Protein AF-A0A4V3WKD1-F1 (afdb_monomer_lite)

InterPro domains:
  IPR011990 Tetratricopeptide-like helical domain superfamily [G3DSA:1.25.40.10] (88-150)
  IPR011990 Tetratricopeptide-like helical domain superfamily [SSF48452] (94-145)
  IPR019734 Tetratricopeptide repeat [PF13181] (120-145)

pLDDT: mean 87.05, std 14.37, range [33.91, 98.62]

Radius of gyration: 21.13 Å; chains: 1; bounding box: 56×32×63 Å

Sequence (192 aa):
MLNFTALWPGDGKPGLWMNSISRMGAIYSLLVRDEEIFMERRKRDGLVIGVDRDEEIELVIPPVFENCTRVLGAGEQIVGRDMYWEGVVCDVSKKGMMERAEEMLVKCVENNPFVGEPHVVLGQIYLSKGRFEEAEREAEKGLTLILEWGSPWDKRMSWEGWIAWARVLVMKAKERSWPQTSWGILNLGLVR

Foldseek 3Di:
DDDLQAQDDDDDQFDLCQLVVLVVLLVLVVVVVVVVVVVVVCVVVVDDDDPPDPPVDDRDQQPACVSSNHHADSVLSVQLSVLQVQLRRFRCVDPPSLVSSLVSLVSSCVSPVLALPSLLVNLVSCLVVLVLVSSLVSLVSSLVSLVSVVAHSPPRDGSVRSNLSSVLSNVCSVVSHDDPDSVRVVCSPDDD

Structure (mmCIF, N/CA/C/O backbone):
data_AF-A0A4V3WKD1-F1
#
_entry.id   AF-A0A4V3WKD1-F1
#
loop_
_atom_site.group_PDB
_atom_site.id
_atom_site.type_symbol
_atom_site.label_atom_id
_atom_site.label_alt_id
_atom_site.label_comp_id
_atom_site.label_asym_id
_atom_site.label_entity_id
_atom_site.label_seq_id
_atom_site.pdbx_PDB_ins_code
_atom_site.Cartn_x
_atom_site.Cartn_y
_atom_site.Cartn_z
_atom_site.occupancy
_atom_site.B_iso_or_equiv
_atom_site.auth_seq_id
_atom_site.auth_comp_id
_atom_site.auth_asym_id
_atom_site.auth_atom_id
_atom_site.pdbx_PDB_model_num
ATOM 1 N N . MET A 1 1 ? -10.185 20.825 23.204 1.00 34.94 1 MET A N 1
ATOM 2 C CA . MET A 1 1 ? -10.404 19.484 23.784 1.00 34.94 1 MET A CA 1
ATOM 3 C C . MET A 1 1 ? -10.056 18.486 22.684 1.00 34.94 1 MET A C 1
ATOM 5 O O . MET A 1 1 ? -10.741 18.486 21.672 1.00 34.94 1 MET A O 1
ATOM 9 N N . LEU A 1 2 ? -8.920 17.786 22.786 1.00 33.91 2 LEU A N 1
ATOM 10 C CA . LEU A 1 2 ? -8.471 16.818 21.773 1.00 33.91 2 LEU A CA 1
ATOM 11 C C . LEU A 1 2 ? -9.441 15.629 21.757 1.00 33.91 2 LEU A C 1
ATOM 13 O O . LEU A 1 2 ? -9.645 14.989 22.786 1.00 33.91 2 LEU A O 1
ATOM 17 N N . ASN A 1 3 ? -10.075 15.381 20.612 1.00 39.97 3 ASN A N 1
ATOM 18 C CA . ASN A 1 3 ? -11.042 14.305 20.441 1.00 39.97 3 ASN A CA 1
ATOM 19 C C . ASN A 1 3 ? -10.282 12.998 20.155 1.00 39.97 3 ASN A C 1
ATOM 21 O O . ASN A 1 3 ? -9.584 12.912 19.149 1.00 39.97 3 ASN A O 1
ATOM 25 N N . PHE A 1 4 ? -10.394 11.991 21.028 1.00 47.75 4 PHE A N 1
ATOM 26 C CA . PHE A 1 4 ? -9.658 10.713 20.932 1.00 47.75 4 PHE A CA 1
ATOM 27 C C . PHE A 1 4 ? -10.087 9.829 19.744 1.00 47.75 4 PHE A C 1
ATOM 29 O O . PHE A 1 4 ? -9.552 8.742 19.550 1.00 47.75 4 PHE A O 1
ATOM 36 N N . THR A 1 5 ? -11.077 10.295 18.988 1.00 46.25 5 THR A N 1
ATOM 37 C CA . THR A 1 5 ? -11.707 9.646 17.834 1.00 46.25 5 THR A CA 1
ATOM 38 C C . THR A 1 5 ? -11.382 10.357 16.519 1.00 46.25 5 THR A C 1
ATOM 40 O O . THR A 1 5 ? -11.759 9.878 15.454 1.00 46.25 5 THR A O 1
ATOM 43 N N . ALA A 1 6 ? -10.677 11.495 16.571 1.00 47.41 6 ALA A N 1
ATOM 44 C CA . ALA A 1 6 ? -10.263 12.218 15.378 1.00 47.41 6 ALA A CA 1
ATOM 45 C C . ALA A 1 6 ? -9.153 11.447 14.646 1.00 47.41 6 ALA A C 1
ATOM 47 O O . ALA A 1 6 ? -8.069 11.239 15.195 1.00 47.41 6 ALA A O 1
ATOM 48 N N . LEU A 1 7 ? -9.416 11.058 13.395 1.00 47.03 7 LEU A N 1
ATOM 49 C CA . LEU A 1 7 ? -8.399 10.521 12.496 1.00 47.03 7 LEU A CA 1
ATOM 50 C C . LEU A 1 7 ? -7.478 11.659 12.031 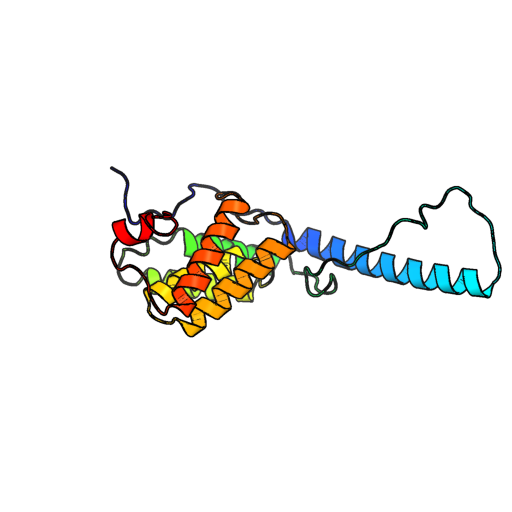1.00 47.03 7 LEU A C 1
ATOM 52 O O . LEU A 1 7 ? -7.817 12.487 11.187 1.00 47.03 7 LEU A O 1
ATOM 56 N N . TRP A 1 8 ? -6.300 11.706 12.646 1.00 41.00 8 TRP A N 1
ATOM 57 C CA . TRP A 1 8 ? -5.128 12.431 12.164 1.00 41.00 8 TRP A CA 1
ATOM 58 C C . TRP A 1 8 ? -4.764 11.904 10.756 1.00 41.00 8 TRP A C 1
ATOM 60 O O . TRP A 1 8 ? -4.870 10.691 10.560 1.00 41.00 8 TRP A O 1
ATOM 70 N N . PRO A 1 9 ? -4.334 12.738 9.780 1.00 49.69 9 PRO A N 1
ATOM 71 C CA . PRO A 1 9 ? -3.699 14.048 9.967 1.00 49.69 9 PRO A CA 1
ATOM 72 C C . PRO A 1 9 ? -4.342 15.178 9.116 1.00 49.69 9 PRO A C 1
ATOM 74 O O . PRO A 1 9 ? -3.817 15.594 8.095 1.00 49.69 9 PRO A O 1
ATOM 77 N N . GLY A 1 10 ? -5.477 15.741 9.535 1.00 54.06 10 GLY A N 1
ATOM 78 C CA . GLY A 1 10 ? -5.996 17.001 8.959 1.00 54.06 10 GLY A CA 1
ATOM 79 C C . GLY A 1 10 ? -6.521 16.943 7.508 1.00 54.06 10 GLY A C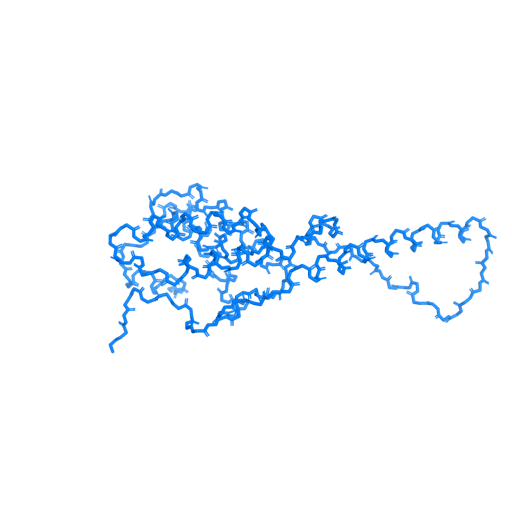 1
ATOM 80 O O . GLY A 1 10 ? -6.811 15.867 6.972 1.00 54.06 10 GLY A O 1
ATOM 81 N N . ASP A 1 11 ? -6.675 18.127 6.896 1.00 55.06 11 ASP A N 1
ATOM 82 C CA . ASP A 1 11 ? -7.313 18.340 5.587 1.00 55.06 11 ASP A CA 1
ATOM 83 C C . ASP A 1 11 ? -6.323 18.188 4.417 1.00 55.06 11 ASP A C 1
ATOM 85 O O . ASP A 1 11 ? -5.321 18.897 4.339 1.00 55.06 11 ASP A O 1
ATOM 89 N N . GLY A 1 12 ? -6.620 17.294 3.466 1.00 59.19 12 GLY A N 1
ATOM 90 C CA . GLY A 1 12 ? -5.838 17.143 2.234 1.00 59.19 12 GLY A CA 1
ATOM 91 C C . GLY A 1 12 ? -6.003 15.772 1.583 1.00 59.19 12 GLY A C 1
ATOM 92 O O . GLY A 1 12 ? -5.477 14.778 2.076 1.00 59.19 12 GLY A O 1
ATOM 93 N N . LYS A 1 13 ? -6.710 15.707 0.448 1.00 71.81 13 LYS A N 1
ATOM 94 C CA . LYS A 1 13 ? -6.807 14.472 -0.346 1.00 71.81 13 LYS A CA 1
ATOM 95 C C . LYS A 1 13 ? -5.437 14.126 -0.958 1.00 71.81 13 LYS A C 1
ATOM 97 O O . LYS A 1 13 ? -4.823 15.021 -1.544 1.00 71.81 13 LYS A O 1
ATOM 102 N N . PRO A 1 14 ? -4.980 12.860 -0.906 1.00 79.38 14 PRO A N 1
ATOM 103 C CA . PRO A 1 14 ? -3.739 12.444 -1.558 1.00 79.38 14 PRO A CA 1
ATOM 104 C C . PRO A 1 14 ? -3.694 12.765 -3.060 1.00 79.38 14 PRO A C 1
ATOM 106 O O . PRO A 1 14 ? -4.720 12.851 -3.740 1.00 79.38 14 PRO A O 1
ATOM 109 N N . GLY A 1 15 ? -2.484 12.936 -3.593 1.00 80.94 15 GLY A N 1
ATOM 110 C CA . GLY A 1 15 ? -2.271 13.320 -4.990 1.00 80.94 15 GLY A CA 1
ATOM 111 C C . GLY A 1 15 ? -2.604 12.216 -6.005 1.00 80.94 15 GLY A C 1
ATOM 112 O O . GLY A 1 15 ? -2.513 11.021 -5.722 1.00 80.94 15 GLY A O 1
ATOM 113 N N . LEU A 1 16 ? -2.939 12.621 -7.234 1.00 88.19 16 LEU A N 1
ATOM 114 C CA . LEU A 1 16 ? -3.229 11.720 -8.357 1.00 88.19 16 LEU A CA 1
ATOM 115 C C . LEU A 1 16 ? -1.998 11.494 -9.250 1.00 88.19 16 LEU A C 1
ATOM 117 O O . LEU A 1 16 ? -2.010 11.818 -10.432 1.00 88.19 16 LEU A O 1
ATOM 121 N N . TRP A 1 17 ? -0.916 10.944 -8.694 1.00 91.06 17 TRP A N 1
ATOM 122 C CA . TRP A 1 17 ? 0.337 10.752 -9.442 1.00 91.06 17 TRP A CA 1
ATOM 123 C C . TRP A 1 17 ? 0.624 9.301 -9.877 1.00 91.06 17 TRP A C 1
ATOM 125 O O . TRP A 1 17 ? 1.329 9.105 -10.861 1.00 91.06 17 TRP A O 1
ATOM 135 N N . MET A 1 18 ? 0.029 8.288 -9.234 1.00 92.44 18 MET A N 1
ATOM 136 C CA . MET A 1 18 ? 0.218 6.859 -9.555 1.00 92.44 18 MET A CA 1
ATOM 137 C C . MET A 1 18 ? 0.014 6.505 -11.040 1.00 92.44 18 MET A C 1
ATOM 139 O O . MET A 1 18 ? 0.834 5.778 -11.590 1.00 92.44 18 MET A O 1
ATOM 143 N N . ASN A 1 19 ? -1.021 7.024 -11.723 1.00 94.25 19 ASN A N 1
ATOM 144 C CA . ASN A 1 19 ? -1.218 6.777 -13.160 1.00 94.25 19 ASN A CA 1
ATOM 145 C C . ASN A 1 19 ? -0.016 7.260 -13.984 1.00 94.25 19 ASN A C 1
ATOM 147 O O . ASN A 1 19 ? 0.552 6.486 -14.756 1.00 94.25 19 ASN A O 1
ATOM 151 N N . SER A 1 20 ? 0.402 8.511 -13.784 1.00 94.12 20 SER A N 1
ATOM 152 C CA . SER A 1 20 ? 1.546 9.091 -14.488 1.00 94.12 20 SER A CA 1
ATOM 153 C C . SER A 1 20 ? 2.832 8.317 -14.208 1.00 94.12 20 SER A C 1
ATOM 155 O O . SER A 1 20 ? 3.530 7.961 -15.154 1.00 94.12 20 SER A O 1
ATOM 157 N N . ILE A 1 21 ? 3.118 7.983 -12.943 1.00 95.38 21 ILE A N 1
ATOM 158 C CA . ILE A 1 21 ? 4.332 7.228 -12.596 1.00 95.38 21 ILE A CA 1
ATOM 159 C C . ILE A 1 21 ? 4.275 5.796 -13.148 1.00 95.38 21 ILE A C 1
ATOM 161 O O . ILE A 1 21 ? 5.288 5.310 -13.634 1.00 95.38 21 ILE A O 1
ATOM 165 N N . SER A 1 22 ? 3.109 5.143 -13.190 1.00 96.31 22 SER A N 1
ATOM 166 C CA . SER A 1 22 ? 2.983 3.804 -13.796 1.00 96.31 22 SER A CA 1
ATOM 167 C C . SER A 1 22 ? 3.296 3.802 -15.296 1.00 96.31 22 SER A C 1
ATOM 169 O O . SER A 1 22 ? 3.948 2.891 -15.802 1.00 96.31 22 SER A O 1
ATOM 171 N N . ARG A 1 23 ? 2.915 4.870 -16.010 1.00 96.81 23 ARG A N 1
ATOM 172 C CA . ARG A 1 23 ? 3.278 5.066 -17.421 1.00 96.81 23 ARG A CA 1
ATOM 173 C C . ARG A 1 23 ? 4.769 5.324 -17.592 1.00 96.81 23 ARG A C 1
ATOM 175 O O . ARG A 1 23 ? 5.367 4.771 -18.508 1.00 96.81 23 ARG A O 1
ATOM 182 N N . MET A 1 24 ? 5.364 6.135 -16.715 1.00 97.06 24 MET A N 1
ATOM 183 C CA . MET A 1 24 ? 6.815 6.348 -16.709 1.00 97.06 24 MET A CA 1
ATOM 184 C C . MET A 1 24 ? 7.560 5.038 -16.448 1.00 97.06 24 MET A C 1
ATOM 186 O O . MET A 1 24 ? 8.515 4.750 -17.157 1.00 97.06 24 MET A O 1
ATOM 190 N N . GLY A 1 25 ? 7.081 4.214 -15.512 1.00 96.69 25 GLY A N 1
ATOM 191 C CA . GLY A 1 25 ? 7.608 2.873 -15.263 1.00 96.69 25 GLY A CA 1
ATOM 192 C C . GLY A 1 25 ? 7.556 1.996 -16.515 1.00 96.69 25 GLY A C 1
ATOM 193 O O . GLY A 1 25 ? 8.572 1.434 -16.909 1.00 96.69 25 GLY A O 1
ATOM 194 N N . ALA A 1 26 ? 6.411 1.937 -17.199 1.00 97.12 26 ALA A N 1
ATOM 195 C CA . ALA A 1 26 ? 6.280 1.169 -18.439 1.00 97.12 26 ALA A CA 1
ATOM 196 C C . ALA A 1 26 ? 7.213 1.661 -19.561 1.00 97.12 26 ALA A C 1
ATOM 198 O O . ALA A 1 26 ? 7.763 0.856 -20.305 1.00 97.12 26 ALA A O 1
ATOM 199 N N . ILE A 1 27 ? 7.424 2.974 -19.684 1.00 97.38 27 ILE A N 1
ATOM 200 C CA . ILE A 1 27 ? 8.404 3.528 -20.632 1.00 97.38 27 ILE A CA 1
ATOM 201 C C . ILE A 1 27 ? 9.822 3.135 -20.213 1.00 97.38 27 ILE A C 1
ATOM 203 O O . ILE A 1 27 ? 10.607 2.699 -21.049 1.00 97.38 27 ILE A O 1
ATOM 207 N N . TYR A 1 28 ? 10.145 3.249 -18.925 1.00 96.56 28 TYR A N 1
ATOM 208 C CA . TYR A 1 28 ? 11.452 2.878 -18.398 1.00 96.56 28 TYR A CA 1
ATOM 209 C C . TYR A 1 28 ? 11.764 1.399 -18.644 1.00 96.56 28 TYR A C 1
ATOM 211 O O . TYR A 1 28 ? 12.837 1.085 -19.143 1.00 96.56 28 TYR A O 1
ATOM 219 N N . SER A 1 29 ? 10.815 0.489 -18.406 1.00 96.69 29 SER A N 1
ATOM 220 C CA . SER A 1 29 ? 11.020 -0.942 -18.661 1.00 96.69 29 SER A CA 1
ATOM 221 C C . SER A 1 29 ? 11.243 -1.264 -20.145 1.00 96.69 29 SER A C 1
ATOM 223 O O . SER A 1 29 ? 11.989 -2.191 -20.460 1.00 96.69 29 SER A O 1
ATOM 225 N N . LEU A 1 30 ? 10.665 -0.484 -21.066 1.00 95.62 30 LEU A N 1
ATOM 226 C CA . LEU A 1 30 ? 10.981 -0.573 -22.495 1.00 95.62 30 LEU A CA 1
ATOM 227 C C . LEU A 1 30 ? 12.395 -0.071 -22.806 1.00 95.62 30 LEU A C 1
ATOM 229 O O . LEU A 1 30 ? 13.094 -0.726 -23.572 1.00 95.62 30 LEU A O 1
ATOM 233 N N . LEU A 1 31 ? 12.826 1.039 -22.198 1.00 94.12 31 LEU A N 1
ATOM 234 C CA . LEU A 1 31 ? 14.183 1.572 -22.372 1.00 94.12 31 LEU A CA 1
ATOM 235 C C . LEU A 1 31 ? 15.248 0.583 -21.889 1.00 94.12 31 LEU A C 1
ATOM 237 O O . LEU A 1 31 ? 16.231 0.372 -22.590 1.00 94.12 31 LEU A O 1
ATOM 241 N N . VAL A 1 32 ? 15.027 -0.063 -20.739 1.00 94.81 32 VAL A N 1
ATOM 242 C CA . VAL A 1 32 ? 15.931 -1.104 -20.219 1.00 94.81 32 VAL A CA 1
ATOM 243 C C . VAL A 1 32 ? 16.101 -2.232 -21.240 1.00 94.81 32 VAL A C 1
ATOM 245 O O . VAL A 1 32 ? 17.224 -2.578 -21.592 1.00 94.81 32 VAL A O 1
ATOM 248 N N . ARG A 1 33 ? 14.993 -2.755 -21.780 1.00 93.75 33 ARG A N 1
ATOM 249 C CA . ARG A 1 33 ? 15.023 -3.835 -22.782 1.00 93.75 33 ARG A CA 1
ATOM 250 C C . ARG A 1 33 ? 15.688 -3.414 -24.091 1.00 93.75 33 ARG A C 1
ATOM 252 O O . ARG A 1 33 ? 16.386 -4.214 -24.707 1.00 93.75 33 ARG A O 1
ATOM 259 N N . ASP A 1 34 ? 15.445 -2.188 -24.548 1.00 93.62 34 ASP A N 1
ATOM 260 C CA . ASP A 1 34 ? 16.040 -1.686 -25.789 1.00 93.62 34 ASP A CA 1
ATOM 261 C C . ASP A 1 34 ? 17.559 -1.505 -25.636 1.00 93.62 34 ASP A C 1
ATOM 263 O O . ASP A 1 34 ? 18.319 -1.884 -26.530 1.00 93.62 34 ASP A O 1
ATOM 267 N N . GLU A 1 35 ? 18.018 -1.040 -24.467 1.00 91.38 35 GLU A N 1
ATOM 268 C CA . GLU A 1 35 ? 19.446 -0.953 -24.149 1.00 91.38 35 GLU A CA 1
ATOM 269 C C . GLU A 1 35 ? 20.094 -2.344 -24.081 1.00 91.38 35 GLU A C 1
ATOM 271 O O . GLU A 1 35 ? 21.158 -2.543 -24.665 1.00 91.38 35 GLU A O 1
ATOM 276 N N . GLU A 1 36 ? 19.445 -3.338 -23.465 1.00 90.88 36 GLU A N 1
ATOM 277 C CA . GLU A 1 36 ? 19.923 -4.732 -23.457 1.00 90.88 36 GLU A CA 1
ATOM 278 C C . GLU A 1 36 ? 20.125 -5.271 -24.885 1.00 90.88 36 GLU A C 1
ATOM 280 O O . GLU A 1 36 ? 21.205 -5.767 -25.223 1.00 90.88 36 GLU A O 1
ATOM 285 N N . ILE A 1 37 ? 19.125 -5.099 -25.759 1.00 91.75 37 ILE A N 1
ATOM 286 C CA . ILE A 1 37 ? 19.190 -5.513 -27.170 1.00 91.75 37 ILE A CA 1
ATOM 287 C C . ILE A 1 37 ? 20.324 -4.784 -27.899 1.00 91.75 37 ILE A C 1
ATOM 289 O O . ILE A 1 37 ? 21.055 -5.386 -28.695 1.00 91.75 37 ILE A O 1
ATOM 293 N N . PHE A 1 38 ? 20.475 -3.483 -27.659 1.00 87.81 38 PHE A N 1
ATOM 294 C CA . PHE A 1 38 ? 21.520 -2.678 -28.276 1.00 87.81 38 PHE A CA 1
ATOM 295 C C . PHE A 1 38 ? 22.921 -3.138 -27.850 1.00 87.81 38 PHE A C 1
ATOM 297 O O . PHE A 1 38 ? 23.803 -3.309 -28.699 1.00 87.81 38 PHE A O 1
ATOM 304 N N . MET A 1 39 ? 23.119 -3.401 -26.557 1.00 85.19 39 MET A N 1
ATOM 305 C CA . MET A 1 39 ? 24.373 -3.916 -26.004 1.00 85.19 39 MET A CA 1
ATOM 306 C C . MET A 1 39 ? 24.730 -5.288 -26.581 1.00 85.19 39 MET A C 1
ATOM 308 O O . MET A 1 39 ? 25.885 -5.521 -26.946 1.00 85.19 39 MET A O 1
ATOM 312 N N . GLU A 1 40 ? 23.757 -6.189 -26.720 1.00 87.81 40 GLU A N 1
ATOM 313 C CA . GLU A 1 40 ? 23.966 -7.499 -27.346 1.00 87.81 40 GLU A CA 1
ATOM 314 C C . GLU A 1 40 ? 24.354 -7.391 -28.825 1.00 87.81 40 GLU A C 1
ATOM 316 O O . GLU A 1 40 ? 25.306 -8.044 -29.266 1.00 87.81 40 GLU A O 1
ATOM 321 N N . ARG A 1 41 ? 23.669 -6.535 -29.595 1.00 87.00 41 ARG A N 1
ATOM 322 C CA . ARG A 1 41 ? 23.996 -6.298 -31.012 1.00 87.00 41 ARG A CA 1
ATOM 323 C C . ARG A 1 41 ? 25.404 -5.742 -31.180 1.00 87.00 41 ARG A C 1
ATOM 325 O O . ARG A 1 41 ? 26.159 -6.241 -32.009 1.00 87.00 41 ARG A O 1
ATOM 332 N N . ARG A 1 42 ? 25.807 -4.777 -30.350 1.00 80.69 42 ARG A N 1
ATOM 333 C CA . ARG A 1 42 ? 27.170 -4.227 -30.398 1.00 80.69 42 ARG A CA 1
ATOM 334 C C . ARG A 1 42 ? 28.241 -5.255 -30.070 1.00 80.69 42 ARG A C 1
ATOM 336 O O . ARG A 1 42 ? 29.241 -5.323 -30.782 1.00 80.69 42 ARG A O 1
ATOM 343 N N . LYS A 1 43 ? 28.025 -6.083 -29.040 1.00 84.00 43 LYS A N 1
ATOM 344 C CA . LYS A 1 43 ? 28.936 -7.192 -28.706 1.00 84.00 43 LYS A CA 1
ATOM 345 C C . LYS A 1 43 ? 29.116 -8.147 -29.887 1.00 84.00 43 LYS A C 1
ATOM 347 O O . LYS A 1 43 ? 30.220 -8.638 -30.102 1.00 84.00 43 LYS A O 1
ATOM 352 N N . ARG A 1 44 ? 28.052 -8.392 -30.659 1.00 86.50 44 ARG A N 1
ATOM 353 C CA . ARG A 1 44 ? 28.087 -9.237 -31.858 1.00 86.50 44 ARG A CA 1
ATOM 354 C C . ARG A 1 44 ? 28.830 -8.589 -33.031 1.00 86.50 44 ARG A C 1
ATOM 356 O O . ARG A 1 44 ? 29.600 -9.277 -33.694 1.00 86.50 44 ARG A O 1
ATOM 363 N N . ASP A 1 45 ? 28.601 -7.304 -33.281 1.00 85.88 45 ASP A N 1
ATOM 364 C CA . ASP A 1 45 ? 29.104 -6.610 -34.475 1.00 85.88 45 ASP A CA 1
ATOM 365 C C . ASP A 1 45 ? 30.530 -6.050 -34.305 1.00 85.88 45 ASP A C 1
ATOM 367 O O . ASP A 1 45 ? 31.116 -5.541 -35.260 1.00 85.88 45 ASP A O 1
ATOM 371 N N . GLY A 1 46 ? 31.110 -6.135 -33.101 1.00 75.12 46 GLY A N 1
ATOM 372 C CA . GLY A 1 46 ? 32.473 -5.666 -32.821 1.00 75.12 46 GLY A CA 1
ATOM 373 C C . GLY A 1 46 ? 32.653 -4.149 -32.966 1.00 75.12 46 GLY A C 1
ATOM 374 O O . GLY A 1 46 ? 33.782 -3.673 -33.086 1.00 75.12 46 GLY A O 1
ATOM 375 N N . LEU A 1 47 ? 31.555 -3.383 -32.978 1.00 68.81 47 LEU A N 1
ATOM 376 C CA . LEU A 1 47 ? 31.574 -1.926 -33.105 1.00 68.81 47 LEU A CA 1
ATOM 377 C C . LEU A 1 47 ? 32.049 -1.286 -31.791 1.00 68.81 47 LEU A C 1
ATOM 379 O O . LEU A 1 47 ? 31.335 -1.306 -30.790 1.00 68.81 47 LEU A O 1
ATOM 383 N N . VAL A 1 48 ? 33.228 -0.664 -31.813 1.00 66.50 48 VAL A N 1
ATOM 384 C CA . VAL A 1 48 ? 33.767 0.126 -30.695 1.00 66.50 48 VAL A CA 1
ATOM 385 C C . VAL A 1 48 ? 33.869 1.587 -31.123 1.00 66.50 48 VAL A C 1
ATOM 387 O O . VAL A 1 48 ? 34.913 1.981 -31.628 1.00 66.50 48 VAL A O 1
ATOM 390 N N . ILE A 1 49 ? 32.809 2.392 -30.944 1.00 59.41 49 ILE A N 1
ATOM 391 C CA . ILE A 1 49 ? 32.898 3.869 -30.932 1.00 59.41 49 ILE A CA 1
ATOM 392 C C . ILE A 1 49 ? 31.831 4.479 -30.004 1.00 59.41 49 ILE A C 1
ATOM 394 O O . ILE A 1 49 ? 30.644 4.189 -30.149 1.00 59.41 49 ILE A O 1
ATOM 398 N N . GLY A 1 50 ? 32.288 5.391 -29.132 1.00 58.25 50 GLY A N 1
ATOM 399 C CA . GLY A 1 50 ? 31.500 6.398 -28.414 1.00 58.25 50 GLY A CA 1
ATOM 400 C C . GLY A 1 50 ? 32.007 6.642 -26.989 1.00 58.25 50 GLY A C 1
ATOM 401 O O . GLY A 1 50 ? 31.446 6.085 -26.060 1.00 58.25 50 GLY A O 1
ATOM 402 N N . VAL A 1 51 ? 33.028 7.490 -26.801 1.00 56.72 51 VAL A N 1
ATOM 403 C CA . VAL A 1 51 ? 33.627 7.867 -25.487 1.00 56.72 51 VAL A CA 1
ATOM 404 C C . VAL A 1 51 ? 32.656 8.688 -24.598 1.00 56.72 51 VAL A C 1
ATOM 406 O O . VAL A 1 51 ? 33.051 9.228 -23.577 1.00 56.72 51 VAL A O 1
ATOM 409 N N . ASP A 1 52 ? 31.384 8.788 -24.991 1.00 65.88 52 ASP A N 1
ATOM 410 C CA . ASP A 1 52 ? 30.401 9.764 -24.496 1.00 65.88 52 ASP A CA 1
ATOM 411 C C . ASP A 1 52 ? 29.040 9.116 -24.152 1.00 65.88 52 ASP A C 1
ATOM 413 O O . ASP A 1 52 ? 28.017 9.793 -24.104 1.00 65.88 52 ASP A O 1
ATOM 417 N N . ARG A 1 53 ? 28.984 7.781 -23.987 1.00 75.38 53 ARG A N 1
ATOM 418 C CA . ARG A 1 53 ? 27.787 7.084 -23.480 1.00 75.38 53 ARG A CA 1
ATOM 419 C C . ARG A 1 53 ? 28.005 6.644 -22.041 1.00 75.38 53 ARG A C 1
ATOM 421 O O . ARG A 1 53 ? 29.018 6.023 -21.730 1.00 75.38 53 ARG A O 1
ATOM 428 N N . ASP A 1 54 ? 26.994 6.863 -21.212 1.00 81.38 54 ASP A N 1
ATOM 429 C CA . ASP A 1 54 ? 26.969 6.460 -19.806 1.00 81.38 54 ASP A CA 1
ATOM 430 C C . ASP A 1 54 ? 26.693 4.950 -19.628 1.00 81.38 54 ASP A C 1
ATOM 432 O O . ASP A 1 54 ? 25.771 4.540 -18.927 1.00 81.38 54 ASP A O 1
ATOM 436 N N . GLU A 1 55 ? 27.478 4.090 -20.281 1.00 78.50 55 GLU A N 1
ATOM 437 C CA . GLU A 1 55 ? 27.323 2.621 -20.224 1.00 78.50 55 GLU A CA 1
ATOM 438 C C . GLU A 1 55 ? 27.633 2.027 -18.845 1.00 78.50 55 GLU A C 1
ATOM 440 O O . GLU A 1 55 ? 27.308 0.873 -18.573 1.00 78.50 55 GLU A O 1
ATOM 445 N N . GLU A 1 56 ? 28.262 2.813 -17.975 1.00 82.50 56 GLU A N 1
ATOM 446 C CA . GLU A 1 56 ? 28.524 2.459 -16.581 1.00 82.50 56 GLU A CA 1
ATOM 447 C C . GLU A 1 56 ? 27.269 2.573 -15.699 1.00 82.50 56 GLU A C 1
ATOM 449 O O . GLU A 1 56 ? 27.254 2.039 -14.589 1.00 82.50 56 GLU A O 1
ATOM 454 N N . ILE A 1 57 ? 26.212 3.254 -16.165 1.00 87.06 57 ILE A N 1
ATOM 455 C CA . ILE A 1 57 ? 24.962 3.374 -15.411 1.00 87.06 57 ILE A CA 1
ATOM 456 C C . ILE A 1 57 ? 24.228 2.035 -15.443 1.00 87.06 57 ILE A C 1
ATOM 458 O O . ILE A 1 57 ? 23.681 1.615 -16.463 1.00 87.06 57 ILE A O 1
ATOM 462 N N . GLU A 1 58 ? 24.156 1.390 -14.282 1.00 89.50 58 GLU A N 1
ATOM 463 C CA . GLU A 1 58 ? 23.307 0.222 -14.087 1.00 89.50 58 GLU A CA 1
ATOM 464 C C . GLU A 1 58 ? 21.828 0.636 -14.093 1.00 89.50 58 GLU A C 1
ATOM 466 O O . GLU A 1 58 ? 21.365 1.406 -13.246 1.00 89.50 58 GLU A O 1
ATOM 471 N N . LEU A 1 59 ? 21.069 0.112 -15.057 1.00 92.44 59 LEU A N 1
ATOM 472 C CA . LEU A 1 59 ? 19.627 0.311 -15.123 1.00 92.44 59 LEU A CA 1
ATOM 473 C C . LEU A 1 59 ? 18.913 -0.747 -14.272 1.00 92.44 59 LEU A C 1
ATOM 475 O O . LEU A 1 59 ? 18.857 -1.919 -14.636 1.00 92.44 59 LEU A O 1
ATOM 479 N N . VAL A 1 60 ? 18.336 -0.324 -13.148 1.00 93.75 60 VAL A N 1
ATOM 480 C CA . VAL A 1 60 ? 17.611 -1.201 -12.218 1.00 93.75 60 VAL A CA 1
ATOM 481 C C . VAL A 1 60 ? 16.112 -0.961 -12.341 1.00 93.75 60 VAL A C 1
ATOM 483 O O . VAL A 1 60 ? 15.641 0.150 -12.112 1.00 93.75 60 VAL A O 1
ATOM 486 N N . ILE A 1 61 ? 15.345 -2.013 -12.644 1.00 95.75 61 ILE A N 1
ATOM 487 C CA . ILE A 1 61 ? 13.877 -1.950 -12.659 1.00 95.75 61 ILE A CA 1
ATOM 488 C C . ILE A 1 61 ? 13.356 -1.866 -11.216 1.00 95.75 61 ILE A C 1
ATOM 490 O O . ILE A 1 61 ? 13.551 -2.812 -10.449 1.00 95.75 61 ILE A O 1
ATOM 494 N N . PRO A 1 62 ? 12.665 -0.777 -10.829 1.00 94.38 62 PRO A N 1
ATOM 495 C CA . PRO A 1 62 ? 12.079 -0.676 -9.500 1.00 94.38 62 PRO A CA 1
ATOM 496 C C . PRO A 1 62 ? 10.960 -1.713 -9.303 1.00 94.38 62 PRO A C 1
ATOM 498 O O . PRO A 1 62 ? 10.206 -1.975 -10.245 1.00 94.38 62 PRO A O 1
ATOM 501 N N . PRO A 1 63 ? 10.766 -2.236 -8.078 1.00 95.25 63 PRO A N 1
ATOM 502 C CA . PRO A 1 63 ? 9.763 -3.271 -7.799 1.00 95.25 63 PRO A CA 1
ATOM 503 C C . PRO A 1 63 ? 8.307 -2.770 -7.861 1.00 95.25 63 PRO A C 1
ATOM 505 O O . PRO A 1 63 ? 7.370 -3.565 -7.796 1.00 95.25 63 PRO A O 1
ATOM 508 N N . VAL A 1 64 ? 8.086 -1.461 -8.025 1.00 94.62 64 VAL A N 1
ATOM 509 C CA . VAL A 1 64 ? 6.743 -0.868 -8.097 1.00 94.62 64 VAL A CA 1
ATOM 510 C C . VAL A 1 64 ? 6.004 -1.274 -9.376 1.00 94.62 64 VAL A C 1
ATOM 512 O O . VAL A 1 64 ? 6.611 -1.521 -10.416 1.00 94.62 64 VAL A O 1
ATOM 515 N N . PHE A 1 65 ? 4.669 -1.306 -9.317 1.00 95.31 65 PHE A N 1
ATOM 516 C CA . PHE A 1 65 ? 3.801 -1.628 -10.461 1.00 95.31 65 PHE A CA 1
ATOM 517 C C . PHE A 1 65 ? 4.145 -2.949 -11.164 1.00 95.31 65 PHE A C 1
ATOM 519 O O . PHE A 1 65 ? 4.224 -2.998 -12.393 1.00 95.31 65 PHE A O 1
ATOM 526 N N . GLU A 1 66 ? 4.370 -4.014 -10.389 1.00 94.94 66 GLU A N 1
ATOM 527 C CA . GLU A 1 66 ? 4.756 -5.332 -10.919 1.00 94.94 66 GLU A CA 1
ATOM 528 C C . GLU A 1 66 ? 6.031 -5.234 -11.774 1.00 94.94 66 GLU A C 1
ATOM 530 O O . GLU A 1 66 ? 6.041 -5.600 -12.950 1.00 94.94 66 GLU A O 1
ATOM 535 N N . ASN A 1 67 ? 7.105 -4.683 -11.198 1.00 95.62 67 ASN A N 1
ATOM 536 C CA . ASN A 1 67 ? 8.357 -4.396 -11.909 1.00 95.62 67 ASN A CA 1
ATOM 537 C C . ASN A 1 67 ? 8.139 -3.510 -13.145 1.00 95.62 67 ASN A C 1
ATOM 539 O O . ASN A 1 67 ? 8.624 -3.799 -14.241 1.00 95.62 67 ASN A O 1
ATOM 543 N N . CYS A 1 68 ? 7.364 -2.437 -12.976 1.00 96.50 68 CYS A N 1
ATOM 544 C CA . CYS A 1 68 ? 7.091 -1.445 -14.010 1.00 96.50 68 CYS A CA 1
ATOM 545 C C . CYS A 1 68 ? 6.397 -2.011 -15.268 1.00 96.50 68 CYS A C 1
ATOM 547 O O . CYS A 1 68 ? 6.547 -1.468 -16.365 1.00 96.50 68 CYS A O 1
ATOM 549 N N . THR A 1 69 ? 5.624 -3.093 -15.118 1.00 95.31 69 THR A N 1
ATOM 550 C CA . THR A 1 69 ? 4.837 -3.700 -16.208 1.00 95.31 69 THR A CA 1
ATOM 551 C C . THR A 1 69 ? 3.356 -3.328 -16.154 1.00 95.31 69 THR A C 1
ATOM 553 O O . THR A 1 69 ? 2.681 -3.308 -17.187 1.00 95.31 69 THR A O 1
ATOM 556 N N . ARG A 1 70 ? 2.841 -2.971 -14.973 1.00 95.88 70 ARG A N 1
ATOM 557 C CA . ARG A 1 70 ? 1.447 -2.574 -14.782 1.00 95.88 70 ARG A CA 1
ATOM 558 C C . ARG A 1 70 ? 1.260 -1.077 -15.033 1.00 95.88 70 ARG A C 1
ATOM 560 O O . ARG A 1 70 ? 1.855 -0.241 -14.362 1.00 95.88 70 ARG A O 1
ATOM 567 N N . VAL A 1 71 ? 0.350 -0.732 -15.944 1.00 95.69 71 VAL A N 1
ATOM 568 C CA . VAL A 1 71 ? -0.131 0.646 -16.142 1.00 95.69 71 VAL A CA 1
ATOM 569 C C . VAL A 1 71 ? -1.501 0.793 -15.494 1.00 95.69 71 VAL A C 1
ATOM 571 O O . VAL A 1 71 ? -2.409 0.011 -15.772 1.00 95.69 71 VAL A O 1
ATOM 574 N N . LEU A 1 72 ? -1.655 1.793 -14.631 1.00 94.44 72 LEU A N 1
ATOM 575 C CA . LEU A 1 72 ? -2.910 2.053 -13.923 1.00 94.44 72 LEU A CA 1
ATOM 576 C C . LEU A 1 72 ? -3.834 2.942 -14.750 1.00 94.44 72 LEU A C 1
ATOM 578 O O . LEU A 1 72 ? -3.353 3.816 -15.469 1.00 94.44 72 LEU A O 1
ATOM 582 N N . GLY A 1 73 ? -5.151 2.787 -14.629 1.00 94.25 73 GLY A N 1
ATOM 583 C CA . GLY A 1 73 ? -6.123 3.712 -15.202 1.00 94.25 73 GLY A CA 1
ATOM 584 C C . GLY A 1 73 ? -6.280 4.977 -14.355 1.00 94.25 73 GLY A C 1
ATOM 585 O O . GLY A 1 73 ? -6.313 4.933 -13.126 1.00 94.25 73 GLY A O 1
ATOM 586 N N . ALA A 1 74 ? -6.426 6.136 -15.005 1.00 92.38 74 ALA A N 1
ATOM 587 C CA . ALA A 1 74 ? -6.669 7.397 -14.298 1.00 92.38 74 ALA A CA 1
ATOM 588 C C . ALA A 1 74 ? -8.012 7.389 -13.538 1.00 92.38 74 ALA A C 1
ATOM 590 O O . ALA A 1 74 ? -8.104 7.941 -12.445 1.00 92.38 74 ALA A O 1
ATOM 591 N N . GLY A 1 75 ? -9.041 6.736 -14.095 1.00 93.56 75 GLY A N 1
ATOM 592 C CA . GLY A 1 75 ? -10.350 6.598 -13.449 1.00 93.56 75 GLY A CA 1
ATOM 593 C C . GLY A 1 75 ? -10.294 5.754 -12.173 1.00 93.56 75 GLY A C 1
ATOM 594 O O . GLY A 1 75 ? -10.742 6.209 -11.125 1.00 93.56 75 GLY A O 1
ATOM 595 N N . GLU A 1 76 ? -9.674 4.574 -12.244 1.00 91.94 76 GLU A N 1
ATOM 596 C CA . GLU A 1 76 ? -9.469 3.667 -11.100 1.00 91.94 76 GLU A CA 1
ATOM 597 C C . GLU A 1 76 ? -8.692 4.366 -9.981 1.00 91.94 76 GLU A C 1
ATOM 599 O O . GLU A 1 76 ? -9.072 4.303 -8.815 1.00 91.94 76 GLU A O 1
ATOM 604 N N . GLN A 1 77 ? -7.661 5.136 -10.337 1.00 91.56 77 GLN A N 1
ATOM 605 C CA . GLN A 1 77 ? -6.896 5.912 -9.369 1.00 91.56 77 GLN A CA 1
ATOM 606 C C . GLN A 1 77 ? -7.748 6.967 -8.643 1.00 91.56 77 GLN A C 1
ATOM 608 O O . GLN A 1 77 ? -7.608 7.144 -7.431 1.00 91.56 77 GLN A O 1
ATOM 613 N N . ILE A 1 78 ? -8.608 7.691 -9.368 1.00 92.44 78 ILE A N 1
ATOM 614 C CA . ILE A 1 78 ? -9.510 8.692 -8.777 1.00 92.44 78 ILE A CA 1
ATOM 615 C C . ILE A 1 78 ? -10.472 8.012 -7.806 1.00 92.44 78 ILE A C 1
ATOM 617 O O . ILE A 1 78 ? -10.597 8.458 -6.665 1.00 92.44 78 ILE A O 1
ATOM 621 N N . VAL A 1 79 ? -11.091 6.915 -8.246 1.00 94.62 79 VAL A N 1
ATOM 622 C CA . VAL A 1 79 ? -12.026 6.120 -7.444 1.00 94.62 79 VAL A CA 1
ATOM 623 C C . VAL A 1 79 ? -11.339 5.599 -6.183 1.00 94.62 79 VAL A C 1
ATOM 625 O O . VAL A 1 79 ? -11.823 5.851 -5.083 1.00 94.62 79 VAL A O 1
ATOM 628 N N . GLY A 1 80 ? -10.163 4.980 -6.317 1.00 94.44 80 GLY A N 1
ATOM 629 C CA . GLY A 1 80 ? -9.380 4.486 -5.187 1.00 94.44 80 GLY A CA 1
ATOM 630 C C . GLY A 1 80 ? -8.999 5.595 -4.203 1.00 94.44 80 GLY A C 1
ATOM 631 O O . GLY A 1 80 ? -9.134 5.418 -2.994 1.00 94.44 80 GLY A O 1
ATOM 632 N N . ARG A 1 81 ? -8.593 6.775 -4.690 1.00 93.75 81 ARG A N 1
ATOM 633 C CA . ARG A 1 81 ? -8.300 7.935 -3.831 1.00 93.75 81 ARG A CA 1
ATOM 634 C C . ARG A 1 81 ? -9.535 8.429 -3.084 1.00 93.75 81 ARG A C 1
ATOM 636 O O . ARG A 1 81 ? -9.440 8.765 -1.906 1.00 93.75 81 ARG A O 1
ATOM 643 N N . ASP A 1 82 ? -10.671 8.528 -3.761 1.00 93.25 82 ASP A N 1
ATOM 644 C CA . ASP A 1 82 ? -11.895 9.028 -3.140 1.00 93.25 82 ASP A CA 1
ATOM 645 C C . ASP A 1 82 ? -12.446 8.038 -2.108 1.00 93.25 82 ASP A C 1
ATOM 647 O O . ASP A 1 82 ? -12.846 8.466 -1.028 1.00 93.25 82 ASP A O 1
ATOM 651 N N . MET A 1 83 ? -12.342 6.734 -2.374 1.00 94.81 83 MET A N 1
ATOM 652 C CA . MET A 1 83 ? -12.639 5.675 -1.407 1.00 94.81 83 MET A CA 1
ATOM 653 C C . MET A 1 83 ? -11.704 5.719 -0.194 1.00 94.81 83 MET A C 1
ATOM 655 O O . MET A 1 83 ? -12.177 5.668 0.939 1.00 94.81 83 MET A O 1
ATOM 659 N N . TYR A 1 84 ? -10.392 5.889 -0.401 1.00 93.62 84 TYR A N 1
ATOM 660 C CA . TYR A 1 84 ? -9.448 6.097 0.702 1.00 93.62 84 TYR A CA 1
ATOM 661 C C . TYR A 1 84 ? -9.869 7.281 1.567 1.00 93.62 84 TYR A C 1
ATOM 663 O O . TYR A 1 84 ? -9.989 7.151 2.783 1.00 93.62 84 TYR A O 1
ATOM 671 N N . TRP A 1 85 ? -10.129 8.428 0.931 1.00 90.69 85 TRP A N 1
ATOM 672 C CA . TRP A 1 85 ? -10.530 9.646 1.624 1.00 90.69 85 TRP A CA 1
ATOM 673 C C . TRP A 1 85 ? -11.809 9.446 2.436 1.00 90.69 85 TRP A C 1
ATOM 675 O O . TRP A 1 85 ? -11.873 9.849 3.594 1.00 90.69 85 TRP A O 1
ATOM 685 N N . GLU A 1 86 ? -12.816 8.799 1.852 1.00 89.25 86 GLU A N 1
ATOM 686 C CA . GLU A 1 86 ? -14.059 8.496 2.552 1.00 89.25 86 GLU A CA 1
ATOM 687 C C . GLU A 1 86 ? -13.821 7.570 3.750 1.00 89.25 86 GLU A C 1
ATOM 689 O O . GLU A 1 86 ? -14.340 7.835 4.834 1.00 89.25 86 GLU A O 1
ATOM 694 N N . GLY A 1 87 ? -12.987 6.540 3.592 1.00 88.00 87 GLY A N 1
ATOM 695 C CA . GLY A 1 87 ? -12.653 5.599 4.659 1.00 88.00 87 GLY A CA 1
ATOM 696 C C . GLY A 1 87 ? -11.912 6.246 5.832 1.00 88.00 87 GLY A C 1
ATOM 697 O O . GLY A 1 87 ? -12.274 6.017 6.983 1.00 88.00 87 GLY A O 1
ATOM 698 N N . VAL A 1 88 ? -10.914 7.092 5.561 1.00 85.94 88 VAL A N 1
ATOM 699 C CA . VAL A 1 88 ? -10.074 7.703 6.612 1.00 85.94 88 VAL A CA 1
ATOM 700 C C . VAL A 1 88 ? -10.692 8.934 7.275 1.00 85.94 88 VAL A C 1
ATOM 702 O O . VAL A 1 88 ? -10.269 9.305 8.364 1.00 85.94 88 VAL A O 1
ATOM 705 N N . VAL A 1 89 ? -11.676 9.581 6.645 1.00 81.75 89 VAL A N 1
ATOM 706 C CA . VAL A 1 89 ? -12.410 10.715 7.242 1.00 81.75 89 VAL A CA 1
ATOM 707 C C . VAL A 1 89 ? -13.639 10.249 8.029 1.00 81.75 89 VAL A C 1
ATOM 709 O O . VAL A 1 89 ? -14.210 11.021 8.804 1.00 81.75 89 VAL A O 1
ATOM 712 N N . CYS A 1 90 ? -14.051 8.985 7.884 1.00 77.12 90 CYS A N 1
ATOM 713 C CA . CYS A 1 90 ? -15.128 8.425 8.692 1.00 77.12 90 CYS A CA 1
ATOM 714 C C . CYS A 1 90 ? -14.801 8.496 10.192 1.00 77.12 90 CYS A C 1
ATOM 716 O O . CYS A 1 90 ? -13.770 8.021 10.657 1.00 77.12 90 CYS A O 1
ATOM 718 N N . ASP A 1 91 ? -15.737 9.038 10.972 1.00 73.38 91 ASP A N 1
ATOM 719 C CA . ASP A 1 91 ? -15.673 9.018 12.432 1.00 73.38 91 ASP A CA 1
ATOM 720 C C . ASP A 1 91 ? -16.032 7.616 12.944 1.00 73.38 91 ASP A C 1
ATOM 722 O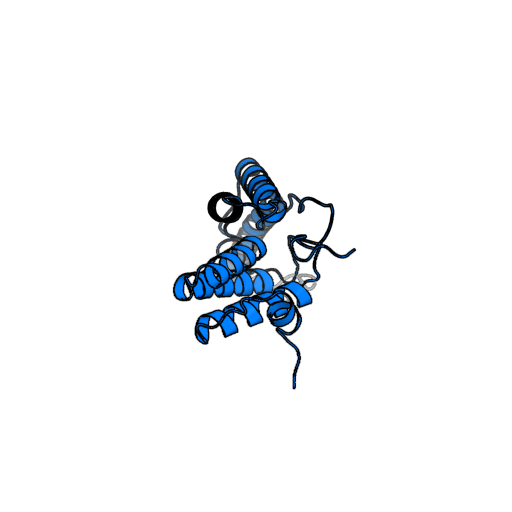 O . ASP A 1 91 ? -17.196 7.304 13.215 1.00 73.38 91 ASP A O 1
ATOM 726 N N . VAL A 1 92 ? -15.015 6.760 13.053 1.00 73.56 92 VAL A N 1
ATOM 727 C CA . VAL A 1 92 ? -15.135 5.346 13.447 1.00 73.56 92 VAL A CA 1
ATOM 728 C C . VAL A 1 92 ? -15.657 5.134 14.873 1.00 73.56 92 VAL A C 1
ATOM 730 O O . VAL A 1 92 ? -15.969 4.006 15.242 1.00 73.56 92 VAL A O 1
ATOM 733 N N . SER A 1 93 ? -15.794 6.194 15.677 1.00 68.31 93 SER A N 1
ATOM 734 C CA . SER A 1 93 ? -16.399 6.109 17.011 1.00 68.31 93 SER A CA 1
ATOM 735 C C . SER A 1 93 ? -17.919 5.975 16.987 1.00 68.31 93 SER A C 1
ATOM 737 O O . SER A 1 93 ? -18.535 5.534 17.961 1.00 68.31 93 SER A O 1
ATOM 739 N N . LYS A 1 94 ? -18.543 6.331 15.863 1.00 73.00 94 LYS A N 1
ATOM 740 C CA . LYS A 1 94 ? -19.979 6.174 15.660 1.00 73.00 94 LYS A CA 1
ATOM 741 C C . LYS A 1 94 ? -20.296 4.740 15.251 1.00 73.00 94 LYS A C 1
ATOM 743 O O . LYS A 1 94 ? -19.614 4.133 14.426 1.00 73.00 94 LYS A O 1
ATOM 748 N N . LYS A 1 95 ? -21.394 4.211 15.794 1.00 74.31 95 LYS A N 1
ATOM 749 C CA . LYS A 1 95 ? -21.890 2.864 15.482 1.00 74.31 95 LYS A CA 1
ATOM 750 C C . LYS A 1 95 ? -22.043 2.679 13.963 1.00 74.31 95 LYS A C 1
ATOM 752 O O . LYS A 1 95 ? -22.693 3.496 13.316 1.00 74.31 95 LYS A O 1
ATOM 757 N N . GLY A 1 96 ? -21.470 1.606 13.416 1.00 78.62 96 GLY A N 1
ATOM 758 C CA . GLY A 1 96 ? -21.545 1.268 11.988 1.00 78.62 96 GLY A CA 1
ATOM 759 C C . GLY A 1 96 ? -20.526 1.981 11.091 1.00 78.62 96 GLY A C 1
ATOM 760 O O . GLY A 1 96 ? -20.401 1.632 9.919 1.00 78.62 96 GLY A O 1
ATOM 761 N N . MET A 1 97 ? -19.792 2.979 11.600 1.00 83.50 97 MET A N 1
ATOM 762 C CA . MET A 1 97 ? -18.817 3.713 10.782 1.00 83.50 97 MET A CA 1
ATOM 763 C C . MET A 1 97 ? -17.505 2.954 10.603 1.00 83.50 97 MET A C 1
ATOM 765 O O . MET A 1 97 ? -16.835 3.155 9.596 1.00 83.50 97 MET A O 1
ATOM 769 N N . MET A 1 98 ? -17.153 2.055 11.525 1.00 85.19 98 MET A N 1
ATOM 770 C CA . MET A 1 98 ? -15.982 1.191 11.362 1.00 85.19 98 MET A CA 1
ATOM 771 C C . MET A 1 98 ? -16.180 0.186 10.217 1.00 85.19 98 MET A C 1
ATOM 773 O O . MET A 1 98 ? -15.255 -0.064 9.452 1.00 85.19 98 MET A O 1
ATOM 777 N N . GLU A 1 99 ? -17.385 -0.364 10.063 1.00 90.81 99 GLU A N 1
ATOM 778 C CA . GLU A 1 99 ? -17.751 -1.243 8.946 1.00 90.81 99 GLU A CA 1
ATOM 779 C C . GLU A 1 99 ? -17.715 -0.495 7.615 1.00 90.81 99 GLU A C 1
ATOM 781 O O . GLU A 1 99 ? -17.157 -0.999 6.645 1.00 90.81 99 GLU A O 1
ATOM 786 N N . ARG A 1 100 ? -18.244 0.734 7.577 1.00 91.12 100 ARG A N 1
ATOM 787 C CA . ARG A 1 100 ? -18.169 1.580 6.381 1.00 91.12 100 ARG A CA 1
ATOM 788 C C . ARG A 1 100 ? -16.726 1.931 6.018 1.00 91.12 100 ARG A C 1
ATOM 790 O O . ARG A 1 100 ? -16.373 1.876 4.846 1.00 91.12 100 ARG A O 1
ATOM 797 N N . ALA A 1 101 ? -15.900 2.288 7.003 1.00 90.81 101 ALA A N 1
ATOM 798 C CA . ALA A 1 101 ? -14.491 2.595 6.774 1.00 90.81 101 ALA A CA 1
ATOM 799 C C . ALA A 1 101 ? -13.748 1.386 6.188 1.00 90.81 101 ALA A C 1
ATOM 801 O O . ALA A 1 101 ? -13.018 1.539 5.212 1.00 90.81 101 ALA A O 1
ATOM 802 N N . GLU A 1 102 ? -13.995 0.188 6.729 1.00 94.94 102 GLU A N 1
ATOM 803 C CA . GLU A 1 102 ? -13.479 -1.063 6.170 1.00 94.94 102 GLU A CA 1
ATOM 804 C C . GLU A 1 102 ? -13.927 -1.253 4.717 1.00 94.94 102 GLU A C 1
ATOM 806 O O . GLU A 1 102 ? -13.085 -1.458 3.850 1.00 94.94 102 GLU A O 1
ATOM 811 N N . GLU A 1 103 ? -15.226 -1.129 4.428 1.00 96.06 103 GLU A N 1
ATOM 812 C CA . GLU A 1 103 ? -15.762 -1.294 3.073 1.00 96.06 103 GLU A CA 1
ATOM 813 C C . GLU A 1 103 ? -15.102 -0.330 2.075 1.00 96.06 103 GLU A C 1
ATOM 815 O O . GLU A 1 103 ? -14.718 -0.734 0.976 1.00 96.06 103 GLU A O 1
ATOM 820 N N . MET A 1 104 ? -14.946 0.944 2.446 1.00 96.25 104 MET A N 1
ATOM 821 C CA . MET A 1 104 ? -14.312 1.937 1.576 1.00 96.25 104 MET A CA 1
ATOM 822 C C . MET A 1 104 ? -12.834 1.629 1.351 1.00 96.25 104 MET A C 1
ATOM 824 O O . MET A 1 104 ? -12.349 1.736 0.227 1.00 96.25 104 MET A O 1
ATOM 828 N N . LEU A 1 105 ? -12.114 1.206 2.387 1.00 95.69 105 LEU A N 1
ATOM 829 C CA . LEU A 1 105 ? -10.700 0.879 2.261 1.00 95.69 105 LEU A CA 1
ATOM 830 C C . LEU A 1 105 ? -10.464 -0.417 1.472 1.00 95.69 105 LEU A C 1
ATOM 832 O O . LEU A 1 105 ? -9.515 -0.469 0.695 1.00 95.69 105 LEU A O 1
ATOM 836 N N . VAL A 1 106 ? -11.342 -1.418 1.588 1.00 97.62 106 VAL A N 1
ATOM 837 C CA . VAL A 1 106 ? -11.296 -2.627 0.746 1.00 97.62 106 VAL A CA 1
ATOM 838 C C . VAL A 1 106 ? -11.453 -2.246 -0.726 1.00 97.62 106 VAL A C 1
ATOM 840 O O . VAL A 1 106 ? -10.603 -2.579 -1.548 1.00 97.62 106 VAL A O 1
ATOM 843 N N . LYS A 1 107 ? -12.470 -1.446 -1.065 1.00 97.19 107 LYS A N 1
ATOM 844 C CA . LYS A 1 107 ? -12.641 -0.980 -2.450 1.00 97.19 107 LYS A CA 1
ATOM 845 C C . LYS A 1 107 ? -11.476 -0.099 -2.913 1.00 97.19 107 LYS A C 1
ATOM 847 O O . LYS A 1 107 ? -11.121 -0.113 -4.092 1.00 97.19 107 LYS A O 1
ATOM 852 N N . CYS A 1 108 ? -10.858 0.658 -2.004 1.00 96.50 108 CYS A N 1
ATOM 853 C CA . CYS A 1 108 ? -9.663 1.439 -2.304 1.00 96.50 108 CYS A CA 1
ATOM 854 C C . CYS A 1 108 ? -8.507 0.544 -2.768 1.00 96.50 108 CYS A C 1
ATOM 856 O O . CYS A 1 108 ? -7.955 0.802 -3.839 1.0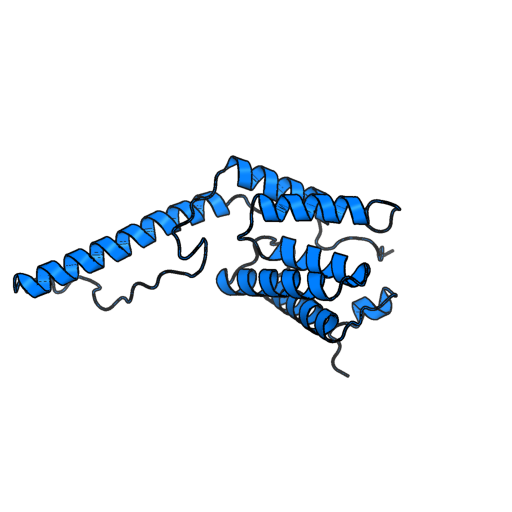0 96.50 108 CYS A O 1
ATOM 858 N N . VAL A 1 109 ? -8.167 -0.507 -2.013 1.00 96.81 109 VAL A N 1
ATOM 859 C CA . VAL A 1 109 ? -7.047 -1.400 -2.365 1.00 96.81 109 VAL A CA 1
ATOM 860 C C . VAL A 1 109 ? -7.332 -2.231 -3.615 1.00 96.81 109 VAL A C 1
ATOM 862 O O . VAL A 1 109 ? -6.411 -2.517 -4.370 1.00 96.81 109 VAL A O 1
ATOM 865 N N . GLU A 1 110 ? -8.598 -2.543 -3.906 1.00 95.81 110 GLU A N 1
ATOM 866 C CA . GLU A 1 110 ? -8.995 -3.179 -5.171 1.00 95.81 110 GLU A CA 1
ATOM 867 C C . GLU A 1 110 ? -8.745 -2.270 -6.386 1.00 95.81 110 GLU A C 1
ATOM 869 O O . GLU A 1 110 ? -8.307 -2.737 -7.437 1.00 95.81 110 GLU A O 1
ATOM 874 N N . ASN A 1 111 ? -8.996 -0.963 -6.250 1.00 94.56 111 ASN A N 1
ATOM 875 C CA . ASN A 1 111 ? -8.808 0.013 -7.330 1.00 94.56 111 ASN A CA 1
ATOM 876 C C . ASN A 1 111 ? -7.370 0.548 -7.419 1.00 94.56 111 ASN A C 1
ATOM 878 O O . ASN A 1 111 ? -6.941 1.011 -8.477 1.00 94.56 111 ASN A O 1
ATOM 882 N N . ASN A 1 112 ? -6.620 0.519 -6.317 1.00 91.88 112 ASN A N 1
ATOM 883 C CA . ASN A 1 112 ? -5.250 1.009 -6.250 1.00 91.88 112 ASN A CA 1
ATOM 884 C C . ASN A 1 112 ? -4.376 0.131 -5.328 1.00 91.88 112 ASN A C 1
ATOM 886 O O . ASN A 1 112 ? -4.013 0.561 -4.231 1.00 91.88 112 ASN A O 1
ATOM 890 N N . PRO A 1 113 ? -3.988 -1.076 -5.783 1.00 94.50 113 PRO A N 1
ATOM 891 C CA . PRO A 1 113 ? -3.271 -2.060 -4.960 1.00 94.50 113 PRO A CA 1
ATOM 892 C C . PRO A 1 113 ? -1.781 -1.739 -4.753 1.00 94.50 113 PRO A C 1
ATOM 894 O O . PRO A 1 113 ? -1.046 -2.524 -4.157 1.00 94.50 113 PRO A O 1
ATOM 897 N N . PHE A 1 114 ? -1.306 -0.610 -5.286 1.00 95.69 114 PHE A N 1
ATOM 898 C CA . PHE A 1 114 ? 0.106 -0.218 -5.267 1.00 95.69 114 PHE A CA 1
ATOM 899 C C . PHE A 1 114 ? 0.404 0.889 -4.259 1.00 95.69 114 PHE A C 1
ATOM 901 O O . PHE A 1 114 ? 1.492 1.454 -4.285 1.00 95.69 114 PHE A O 1
ATOM 908 N N . VAL A 1 115 ? -0.544 1.228 -3.389 1.00 96.00 115 VAL A N 1
ATOM 909 C CA . VAL A 1 115 ? -0.380 2.247 -2.348 1.00 96.00 115 VAL A CA 1
ATOM 910 C C . VAL A 1 115 ? -0.452 1.575 -0.989 1.00 96.00 115 VAL A C 1
ATOM 912 O O . VAL A 1 115 ? -1.409 0.861 -0.715 1.00 96.00 115 VAL A O 1
ATOM 915 N N . GLY A 1 116 ? 0.541 1.805 -0.130 1.00 96.88 116 GLY A N 1
ATOM 916 C CA . GLY A 1 116 ? 0.644 1.077 1.133 1.00 96.88 116 GLY A CA 1
ATOM 917 C C . GLY A 1 116 ? -0.251 1.603 2.253 1.00 96.88 116 GLY A C 1
ATOM 918 O O . GLY A 1 116 ? -0.714 0.822 3.078 1.00 96.88 116 GLY A O 1
ATOM 919 N N . GLU A 1 117 ? -0.546 2.898 2.288 1.00 95.94 117 GLU A N 1
ATOM 920 C CA . GLU A 1 117 ? -1.298 3.530 3.376 1.00 95.94 117 GLU A CA 1
ATOM 921 C C . GLU A 1 117 ? -2.710 2.950 3.581 1.00 95.94 117 GLU A C 1
ATOM 923 O O . GLU A 1 117 ? -3.042 2.641 4.727 1.00 95.94 117 GLU A O 1
ATOM 928 N N . PRO A 1 118 ? -3.536 2.712 2.539 1.00 96.69 118 PRO A N 1
ATOM 929 C CA . PRO A 1 118 ? -4.824 2.040 2.701 1.00 96.69 118 PRO A CA 1
ATOM 930 C C . PRO A 1 118 ? -4.703 0.655 3.355 1.00 96.69 118 PRO A C 1
ATOM 932 O O . PRO A 1 118 ? -5.500 0.334 4.235 1.00 96.69 118 PRO A O 1
ATOM 935 N N . HIS A 1 119 ? -3.681 -0.130 2.992 1.00 98.25 119 HIS A N 1
ATOM 936 C CA . HIS A 1 119 ? -3.409 -1.433 3.608 1.00 98.25 119 HIS A CA 1
ATOM 937 C C . HIS A 1 119 ? -3.020 -1.294 5.090 1.00 98.25 119 HIS A C 1
ATOM 939 O O . HIS A 1 119 ? -3.511 -2.037 5.938 1.00 98.25 119 HIS A O 1
ATOM 945 N N . VAL A 1 120 ? -2.200 -0.297 5.445 1.00 97.00 120 VAL A N 1
ATOM 946 C CA . VAL A 1 120 ? -1.857 -0.014 6.852 1.00 97.00 120 VAL A CA 1
ATOM 947 C C . VAL A 1 120 ? -3.114 0.323 7.663 1.00 97.00 120 VAL A C 1
ATOM 949 O O . VAL A 1 120 ? -3.309 -0.215 8.755 1.00 97.00 120 VAL A O 1
ATOM 952 N N . VAL A 1 121 ? -4.000 1.170 7.132 1.00 94.75 121 VAL A N 1
ATOM 953 C CA . VAL A 1 121 ? -5.247 1.537 7.824 1.00 94.75 121 VAL A CA 1
ATOM 954 C C . VAL A 1 121 ? -6.202 0.338 7.934 1.00 94.75 121 VAL A C 1
ATOM 956 O O . VAL A 1 121 ? -6.788 0.134 9.000 1.00 94.75 121 VAL A O 1
ATOM 959 N N . LEU A 1 122 ? -6.318 -0.503 6.898 1.00 96.50 122 LEU A N 1
ATOM 960 C CA . LEU A 1 122 ? -7.060 -1.772 6.976 1.00 96.50 122 LEU A CA 1
ATOM 961 C C . LEU A 1 122 ? -6.509 -2.682 8.074 1.00 96.50 122 LEU A C 1
ATOM 963 O O . LEU A 1 122 ? -7.280 -3.197 8.885 1.00 96.50 122 LEU A O 1
ATOM 967 N N . GLY A 1 123 ? -5.183 -2.816 8.160 1.00 96.56 123 GLY A N 1
ATOM 968 C CA . GLY A 1 123 ? -4.527 -3.600 9.202 1.00 96.56 123 GLY A CA 1
ATOM 969 C C . GLY A 1 123 ? -4.911 -3.141 10.612 1.00 96.56 123 GLY A C 1
ATOM 970 O O . GLY A 1 123 ? -5.226 -3.957 11.479 1.00 96.56 123 GLY A O 1
ATOM 971 N N . GLN A 1 124 ? -4.986 -1.828 10.838 1.00 93.62 124 GLN A N 1
ATOM 972 C CA . GLN A 1 124 ? -5.423 -1.261 12.116 1.00 93.62 124 GLN A CA 1
ATOM 973 C C . GLN A 1 124 ? -6.899 -1.557 12.425 1.00 93.62 124 GLN A C 1
ATOM 975 O O . GLN A 1 124 ? -7.244 -1.862 13.575 1.00 93.62 124 GLN A O 1
ATOM 980 N N . ILE A 1 125 ? -7.782 -1.478 11.424 1.00 93.19 125 ILE A N 1
ATOM 981 C CA . ILE A 1 125 ? -9.196 -1.850 11.582 1.00 93.19 125 ILE A CA 1
ATOM 982 C C . ILE A 1 125 ? -9.303 -3.328 11.963 1.00 93.19 125 ILE A C 1
ATOM 984 O O . ILE A 1 125 ? -10.006 -3.668 12.916 1.00 93.19 125 ILE A O 1
ATOM 988 N N . TYR A 1 126 ? -8.568 -4.204 11.281 1.00 96.50 126 TYR A N 1
ATOM 989 C CA . TYR A 1 126 ? -8.564 -5.636 11.566 1.00 96.50 126 TYR A CA 1
ATOM 990 C C . TYR A 1 126 ? -8.035 -5.965 12.964 1.00 96.50 126 TYR A C 1
ATOM 992 O O . TYR A 1 126 ? -8.663 -6.765 13.660 1.00 96.50 126 TYR A O 1
ATOM 1000 N N . LEU A 1 127 ? -6.990 -5.284 13.448 1.00 93.69 127 LEU A N 1
ATOM 1001 C CA . LEU A 1 127 ? -6.539 -5.408 14.843 1.00 93.69 127 LEU A CA 1
ATOM 1002 C C . LEU A 1 127 ? -7.625 -5.016 15.837 1.00 93.69 127 LEU A C 1
ATOM 1004 O O . LEU A 1 127 ? -7.864 -5.723 16.816 1.00 93.69 127 LEU A O 1
ATOM 1008 N N . SER A 1 128 ? -8.323 -3.919 15.556 1.00 91.25 128 SER A N 1
ATOM 1009 C CA . SER A 1 128 ? -9.406 -3.425 16.409 1.00 91.25 128 SER A CA 1
ATOM 1010 C C . SER A 1 128 ? -10.592 -4.397 16.462 1.00 91.25 128 SER A C 1
ATOM 1012 O O . SER A 1 128 ? -11.288 -4.459 17.472 1.00 91.25 128 SER A O 1
ATOM 1014 N N . LYS A 1 129 ? -10.787 -5.202 15.408 1.00 92.75 129 LYS A N 1
ATOM 1015 C CA . LYS A 1 129 ? -11.797 -6.271 15.325 1.00 92.75 129 LYS A CA 1
ATOM 1016 C C . LYS A 1 129 ? -11.303 -7.640 15.819 1.00 92.75 129 LYS A C 1
ATOM 1018 O O . LYS A 1 129 ? -12.068 -8.599 15.779 1.00 92.75 129 LYS A O 1
ATOM 1023 N N . GLY A 1 130 ? -10.045 -7.760 16.253 1.00 95.19 130 GLY A N 1
ATOM 1024 C CA . GLY A 1 130 ? -9.438 -9.036 16.654 1.00 95.19 130 GLY A CA 1
ATOM 1025 C C . GLY A 1 130 ? -9.152 -10.002 15.494 1.00 95.19 130 GLY A C 1
ATOM 1026 O O . GLY A 1 130 ? -8.890 -11.180 15.727 1.00 95.19 130 GLY A O 1
ATOM 1027 N N . ARG A 1 131 ? -9.192 -9.520 14.246 1.00 97.81 131 ARG A N 1
ATOM 1028 C CA . ARG A 1 131 ? -8.884 -10.271 13.016 1.00 97.81 131 ARG A CA 1
ATOM 1029 C C . ARG A 1 131 ? -7.374 -10.242 12.763 1.00 97.81 131 ARG A C 1
ATOM 1031 O O . ARG A 1 131 ? -6.900 -9.613 11.820 1.00 97.81 131 ARG A O 1
ATOM 1038 N N . PHE A 1 132 ? -6.607 -10.858 13.661 1.00 97.81 132 PHE A N 1
ATOM 1039 C CA . PHE A 1 132 ? -5.147 -10.705 13.722 1.00 97.81 132 PHE A CA 1
ATOM 1040 C C . PHE A 1 132 ? -4.422 -11.189 12.462 1.00 97.81 132 PHE A C 1
ATOM 1042 O O . PHE A 1 132 ? -3.506 -10.525 11.992 1.00 97.81 132 PHE A O 1
ATOM 1049 N N . GLU A 1 133 ? -4.855 -12.300 11.873 1.00 98.50 133 GLU A N 1
ATOM 1050 C CA . GLU A 1 133 ? -4.233 -12.871 10.675 1.00 98.50 133 GLU A CA 1
ATOM 1051 C C . GLU A 1 133 ? -4.430 -11.971 9.451 1.00 98.50 133 GLU A C 1
ATOM 1053 O O . GLU A 1 133 ? -3.575 -11.892 8.574 1.00 98.50 133 GLU A O 1
ATOM 1058 N N . GLU A 1 134 ? -5.581 -11.310 9.362 1.00 98.44 134 GLU A N 1
ATOM 1059 C CA . GLU A 1 134 ? -5.889 -10.380 8.274 1.00 98.44 134 GLU A CA 1
ATOM 1060 C C . GLU A 1 134 ? -5.137 -9.071 8.475 1.00 98.44 134 GLU A C 1
ATOM 1062 O O . GLU A 1 134 ? -4.565 -8.535 7.530 1.00 98.44 134 GLU A O 1
ATOM 1067 N N . ALA A 1 135 ? -5.059 -8.608 9.725 1.00 98.19 135 ALA A N 1
ATOM 1068 C CA . ALA A 1 135 ? -4.270 -7.446 10.081 1.00 98.19 135 ALA A CA 1
ATOM 1069 C C . ALA A 1 135 ? -2.792 -7.594 9.722 1.00 98.19 135 ALA A C 1
ATOM 1071 O O . ALA A 1 135 ? -2.204 -6.654 9.196 1.00 98.19 135 ALA A O 1
ATOM 1072 N N . GLU A 1 136 ? -2.201 -8.757 10.007 1.00 98.56 136 GLU A N 1
ATOM 1073 C CA . GLU A 1 136 ? -0.805 -9.044 9.682 1.00 98.56 136 GLU A CA 1
ATOM 1074 C C . GLU A 1 136 ? -0.562 -8.932 8.177 1.00 98.56 136 GLU A C 1
ATOM 1076 O O . GLU A 1 136 ? 0.316 -8.178 7.762 1.00 98.56 136 GLU A O 1
ATOM 1081 N N . ARG A 1 137 ? -1.391 -9.595 7.358 1.00 98.62 137 ARG A N 1
ATOM 1082 C CA . ARG A 1 137 ? -1.253 -9.569 5.893 1.00 98.62 137 ARG A CA 1
ATOM 1083 C C . ARG A 1 137 ? -1.343 -8.157 5.326 1.00 98.62 137 ARG A C 1
ATOM 1085 O O . ARG A 1 137 ? -0.488 -7.765 4.534 1.00 98.62 137 ARG A O 1
ATOM 1092 N N . GLU A 1 138 ? -2.354 -7.394 5.733 1.00 98.50 138 GLU A N 1
ATOM 1093 C CA . GLU A 1 138 ? -2.539 -6.025 5.246 1.00 98.50 138 GLU A CA 1
ATOM 1094 C C . GLU A 1 138 ? -1.416 -5.099 5.732 1.00 98.50 138 GLU A C 1
ATOM 1096 O O . GLU A 1 138 ? -0.838 -4.351 4.946 1.00 98.50 138 GLU A O 1
ATOM 1101 N N . ALA A 1 139 ? -1.025 -5.184 7.005 1.00 98.12 139 ALA A N 1
ATOM 1102 C CA . ALA A 1 139 ? 0.047 -4.350 7.540 1.00 98.12 139 ALA A CA 1
ATOM 1103 C C . ALA A 1 139 ? 1.411 -4.663 6.896 1.00 98.12 139 ALA A C 1
ATOM 1105 O O . ALA A 1 139 ? 2.166 -3.737 6.596 1.00 98.12 139 ALA A O 1
ATOM 1106 N N . GLU A 1 140 ? 1.726 -5.937 6.634 1.00 98.56 140 GLU A N 1
ATOM 1107 C CA . GLU A 1 140 ? 2.954 -6.339 5.936 1.00 98.56 140 GLU A CA 1
ATOM 1108 C C . GLU A 1 140 ? 2.952 -5.886 4.473 1.00 98.56 140 GLU A C 1
ATOM 1110 O O . GLU A 1 140 ? 3.963 -5.368 3.982 1.00 98.56 140 GLU A O 1
ATOM 1115 N N . LYS A 1 141 ? 1.810 -6.005 3.782 1.00 98.50 141 LYS A N 1
ATOM 1116 C CA . LYS A 1 141 ? 1.658 -5.498 2.414 1.00 98.50 141 LYS A CA 1
ATOM 1117 C C . LYS A 1 141 ? 1.841 -3.983 2.362 1.00 98.50 141 LYS A C 1
ATOM 1119 O O . LYS A 1 141 ? 2.603 -3.492 1.530 1.00 98.50 141 LYS A O 1
ATOM 1124 N N . GLY A 1 142 ? 1.200 -3.258 3.278 1.00 98.19 142 GLY A N 1
ATOM 1125 C CA . GLY A 1 142 ? 1.329 -1.811 3.404 1.00 98.19 142 GLY A CA 1
ATOM 1126 C C . GLY A 1 142 ? 2.767 -1.375 3.671 1.00 98.19 142 GLY A C 1
ATOM 1127 O O . GLY A 1 142 ? 3.291 -0.523 2.954 1.00 98.19 142 GLY A O 1
ATOM 1128 N N . LEU A 1 143 ? 3.436 -2.010 4.641 1.00 98.25 143 LEU A N 1
ATOM 1129 C CA . LEU A 1 143 ? 4.842 -1.753 4.964 1.00 98.25 143 LEU A CA 1
ATOM 1130 C C . LEU A 1 143 ? 5.756 -1.974 3.753 1.00 98.25 143 LEU A C 1
ATOM 1132 O O . LEU A 1 143 ? 6.613 -1.137 3.478 1.00 98.25 143 LEU A O 1
ATOM 1136 N N . THR A 1 144 ? 5.557 -3.075 3.028 1.00 98.06 144 THR A N 1
ATOM 1137 C CA . THR A 1 144 ? 6.338 -3.401 1.827 1.00 98.06 144 THR A CA 1
ATOM 1138 C C . THR A 1 144 ? 6.191 -2.309 0.773 1.00 98.06 144 THR A C 1
ATOM 1140 O O . THR A 1 144 ? 7.190 -1.748 0.336 1.00 98.06 144 THR A O 1
ATOM 1143 N N . LEU A 1 145 ? 4.956 -1.926 0.437 1.00 97.75 145 LEU A N 1
ATOM 1144 C CA . LEU A 1 145 ? 4.690 -0.891 -0.564 1.00 97.75 145 LEU A CA 1
ATOM 1145 C C . LEU A 1 145 ? 5.294 0.467 -0.168 1.00 97.75 145 LEU A C 1
ATOM 1147 O O . LEU A 1 145 ? 5.885 1.144 -1.004 1.00 97.75 145 LEU A O 1
ATOM 1151 N N . ILE A 1 146 ? 5.197 0.870 1.103 1.00 97.31 146 ILE A N 1
ATOM 1152 C CA . ILE A 1 146 ? 5.773 2.146 1.571 1.00 97.31 146 ILE A CA 1
ATOM 1153 C C . ILE A 1 146 ? 7.309 2.136 1.466 1.00 97.31 146 ILE A C 1
ATOM 1155 O O . ILE A 1 146 ? 7.911 3.169 1.152 1.00 97.31 146 ILE A O 1
ATOM 1159 N N . LEU A 1 147 ? 7.951 0.989 1.715 1.00 96.88 147 LEU A N 1
ATOM 1160 C CA . LEU A 1 147 ? 9.396 0.822 1.540 1.00 96.88 147 LEU A CA 1
ATOM 1161 C C . LEU A 1 147 ? 9.795 0.865 0.061 1.00 96.88 147 LEU A C 1
ATOM 1163 O O . LEU A 1 147 ? 10.741 1.569 -0.275 1.00 96.88 147 LEU A O 1
ATOM 1167 N N . GLU A 1 148 ? 9.063 0.166 -0.811 1.00 94.88 148 GLU A N 1
ATOM 1168 C CA . GLU A 1 148 ? 9.305 0.159 -2.261 1.00 94.88 148 GLU A CA 1
ATOM 1169 C C . GLU A 1 148 ? 9.190 1.560 -2.873 1.00 94.88 148 GLU A C 1
ATOM 1171 O O . GLU A 1 148 ? 9.979 1.923 -3.744 1.00 94.88 148 GLU A O 1
ATOM 1176 N N . TRP A 1 149 ? 8.236 2.367 -2.399 1.00 93.62 149 TRP A N 1
ATOM 1177 C CA . TRP A 1 149 ? 8.053 3.742 -2.863 1.00 93.62 149 TRP A CA 1
ATOM 1178 C C . TRP A 1 149 ? 9.086 4.728 -2.321 1.00 93.62 149 TRP A C 1
ATOM 1180 O O . TRP A 1 149 ? 9.367 5.732 -2.975 1.00 93.62 149 TRP A O 1
ATOM 1190 N N . GLY A 1 150 ? 9.584 4.519 -1.099 1.00 93.56 150 GLY A N 1
ATOM 1191 C CA . GLY A 1 150 ? 10.474 5.471 -0.420 1.00 93.56 150 GLY A CA 1
ATOM 1192 C C . GLY A 1 150 ? 9.851 6.855 -0.168 1.00 93.56 150 GLY A C 1
ATOM 1193 O O . GLY A 1 150 ? 10.550 7.810 0.160 1.00 93.56 150 GLY A O 1
ATOM 1194 N N . SER A 1 151 ? 8.536 7.002 -0.349 1.00 92.06 151 SER A N 1
ATOM 1195 C CA . SER A 1 151 ? 7.797 8.246 -0.137 1.00 92.06 151 SER A CA 1
ATOM 1196 C C . SER A 1 151 ? 6.332 7.931 0.159 1.00 92.06 151 SER A C 1
ATOM 1198 O O . SER A 1 151 ? 5.788 7.011 -0.451 1.00 92.06 151 SER A O 1
ATOM 1200 N N . PRO A 1 152 ? 5.658 8.684 1.045 1.00 92.44 152 PRO A N 1
ATOM 1201 C CA . PRO A 1 152 ? 4.255 8.443 1.321 1.00 92.44 152 PRO A CA 1
ATOM 1202 C C . PRO A 1 152 ? 3.395 9.009 0.191 1.00 92.44 152 PRO A C 1
ATOM 1204 O O . PRO A 1 152 ? 3.642 10.111 -0.312 1.00 92.44 152 PRO A O 1
ATOM 1207 N N . TRP A 1 153 ? 2.361 8.283 -0.194 1.00 93.56 153 TRP A N 1
ATOM 1208 C CA . TRP A 1 153 ? 1.254 8.796 -0.982 1.00 93.56 153 TRP A CA 1
ATOM 1209 C C . TRP A 1 153 ? 0.378 9.737 -0.160 1.00 93.56 153 TRP A C 1
ATOM 1211 O O . TRP A 1 153 ? 0.023 10.819 -0.643 1.00 93.56 153 TRP A O 1
ATOM 1221 N N . ASP A 1 154 ? 0.105 9.383 1.097 1.00 91.81 154 ASP A N 1
ATOM 1222 C CA . ASP A 1 154 ? -0.592 10.262 2.030 1.00 91.81 154 ASP A CA 1
ATOM 1223 C C . ASP A 1 154 ? 0.395 11.164 2.781 1.00 91.81 154 ASP A C 1
ATOM 1225 O O . ASP A 1 154 ? 1.000 10.785 3.784 1.00 91.81 154 ASP A O 1
ATOM 1229 N N . LYS A 1 155 ? 0.523 12.399 2.288 1.00 87.94 155 LYS A N 1
ATOM 1230 C CA . LYS A 1 155 ? 1.477 13.408 2.777 1.00 87.94 155 LYS A CA 1
ATOM 1231 C C . LYS A 1 155 ? 1.152 13.982 4.151 1.00 87.94 155 LYS A C 1
ATOM 1233 O O . LYS A 1 155 ? 1.921 14.786 4.673 1.00 87.94 155 LYS A O 1
ATOM 1238 N N . ARG A 1 156 ? 0.014 13.612 4.726 1.00 84.12 156 ARG A N 1
ATOM 1239 C CA . ARG A 1 156 ? -0.420 14.108 6.025 1.00 84.12 156 ARG A CA 1
ATOM 1240 C C . ARG A 1 156 ? 0.435 13.528 7.174 1.00 84.12 156 ARG A C 1
ATOM 1242 O O . ARG A 1 156 ? 0.543 14.142 8.230 1.00 84.12 156 ARG A O 1
ATOM 1249 N N . MET A 1 157 ? 1.085 12.380 6.958 1.00 85.25 157 MET A N 1
ATOM 1250 C CA . MET A 1 157 ? 2.070 11.769 7.861 1.00 85.25 157 MET A CA 1
ATOM 1251 C C . MET A 1 157 ? 3.409 11.600 7.123 1.00 85.25 157 MET A C 1
ATOM 1253 O O . MET A 1 157 ? 3.437 11.418 5.905 1.00 85.25 157 MET A O 1
ATOM 1257 N N . SER A 1 158 ? 4.533 11.697 7.844 1.00 93.06 158 SER A N 1
ATOM 1258 C CA . SER A 1 158 ? 5.854 11.495 7.236 1.00 93.06 158 SER A CA 1
ATOM 1259 C C . SER A 1 158 ? 6.061 10.038 6.818 1.00 93.06 158 SER A C 1
ATOM 1261 O O . SER A 1 158 ? 5.370 9.133 7.294 1.00 93.06 158 SER A O 1
ATOM 1263 N N . TRP A 1 159 ? 7.045 9.805 5.949 1.00 94.94 159 TRP A N 1
ATOM 1264 C CA . TRP A 1 159 ? 7.419 8.454 5.537 1.00 94.94 159 TRP A CA 1
ATOM 1265 C C . TRP A 1 159 ? 7.791 7.579 6.743 1.00 94.94 159 TRP A C 1
ATOM 1267 O O . TRP A 1 159 ? 7.280 6.474 6.907 1.00 94.94 159 TRP A O 1
ATOM 1277 N N . GLU A 1 160 ? 8.624 8.110 7.638 1.00 94.69 160 GLU A N 1
ATOM 1278 C CA . GLU A 1 160 ? 9.080 7.432 8.852 1.00 94.69 160 GLU A CA 1
ATOM 1279 C C . GLU A 1 160 ? 7.912 7.129 9.790 1.00 94.69 160 GLU A C 1
ATOM 1281 O O . GLU A 1 160 ? 7.885 6.063 10.403 1.00 94.69 160 GLU A O 1
ATOM 1286 N N . GLY A 1 161 ? 6.935 8.038 9.875 1.00 93.31 161 GLY A N 1
ATOM 1287 C CA . GLY A 1 161 ? 5.716 7.838 10.653 1.00 93.31 161 GLY A CA 1
ATOM 1288 C C . GLY A 1 161 ? 4.913 6.643 10.148 1.00 93.31 161 GLY A C 1
ATOM 1289 O O . GLY A 1 161 ? 4.565 5.761 10.934 1.00 93.31 161 GLY A O 1
ATOM 1290 N N . TRP A 1 162 ? 4.695 6.561 8.833 1.00 94.88 162 TRP A N 1
ATOM 1291 C CA . TRP A 1 162 ? 3.999 5.433 8.215 1.00 94.88 162 TRP A CA 1
ATOM 1292 C C . TRP A 1 162 ? 4.746 4.111 8.409 1.00 94.88 162 TRP A C 1
ATOM 1294 O O . TRP A 1 162 ? 4.131 3.109 8.775 1.00 94.88 162 TRP A O 1
ATOM 1304 N N . ILE A 1 163 ? 6.072 4.107 8.237 1.00 96.44 163 ILE A N 1
ATOM 1305 C CA . ILE A 1 163 ? 6.916 2.927 8.472 1.00 96.44 163 ILE A CA 1
ATOM 1306 C C . ILE A 1 163 ? 6.840 2.471 9.932 1.00 96.44 163 ILE A C 1
ATOM 1308 O O . ILE A 1 163 ? 6.650 1.282 10.200 1.00 96.44 163 ILE A O 1
ATOM 1312 N N . ALA A 1 164 ? 6.995 3.394 10.882 1.00 94.50 164 ALA A N 1
ATOM 1313 C CA . ALA A 1 164 ? 6.937 3.083 12.305 1.00 94.50 164 ALA A CA 1
ATOM 1314 C C . ALA A 1 164 ? 5.565 2.515 12.681 1.00 94.50 164 ALA A C 1
ATOM 1316 O O . ALA A 1 164 ? 5.490 1.489 13.358 1.00 94.50 164 ALA A O 1
ATOM 1317 N N . TRP A 1 165 ? 4.490 3.132 12.185 1.00 94.25 165 TRP A N 1
ATOM 1318 C CA . TRP A 1 165 ? 3.134 2.678 12.453 1.00 94.25 165 TRP A CA 1
ATOM 1319 C C . TRP A 1 165 ? 2.871 1.290 11.877 1.00 94.25 165 TRP A C 1
ATOM 1321 O O . TRP A 1 165 ? 2.477 0.393 12.618 1.00 94.25 165 TRP A O 1
ATOM 1331 N N . ALA A 1 166 ? 3.183 1.064 10.600 1.00 96.75 166 ALA A N 1
ATOM 1332 C CA . ALA A 1 166 ? 3.002 -0.237 9.965 1.00 96.75 166 ALA A CA 1
ATOM 1333 C C . ALA A 1 166 ? 3.761 -1.351 10.711 1.00 96.75 166 ALA A C 1
ATOM 1335 O O . ALA A 1 166 ? 3.200 -2.414 10.969 1.00 96.75 166 ALA A O 1
ATOM 1336 N N . ARG A 1 167 ? 4.998 -1.091 11.160 1.00 96.88 167 ARG A N 1
ATOM 1337 C CA . ARG A 1 167 ? 5.773 -2.041 11.983 1.00 96.88 167 ARG A CA 1
ATOM 1338 C C . ARG A 1 167 ? 5.099 -2.359 13.316 1.00 96.88 167 ARG A C 1
ATOM 1340 O O . ARG A 1 167 ? 5.079 -3.523 13.713 1.00 96.88 167 ARG A O 1
ATOM 1347 N N . VAL A 1 168 ? 4.534 -1.358 13.993 1.00 95.50 168 VAL A N 1
ATOM 1348 C CA . VAL A 1 168 ? 3.755 -1.567 15.224 1.00 95.50 168 VAL A CA 1
ATOM 1349 C C . VAL A 1 168 ? 2.547 -2.460 14.951 1.00 95.50 168 VAL A C 1
ATOM 1351 O O . VAL A 1 168 ? 2.306 -3.381 15.730 1.00 95.50 168 VAL A O 1
ATOM 1354 N N . LEU A 1 169 ? 1.817 -2.239 13.852 1.00 95.69 169 LEU A N 1
ATOM 1355 C CA . LEU A 1 169 ? 0.662 -3.070 13.496 1.00 95.69 169 LEU A CA 1
ATOM 1356 C C . LEU A 1 169 ? 1.070 -4.522 13.236 1.00 95.69 169 LEU A C 1
ATOM 1358 O O . LEU A 1 169 ? 0.462 -5.425 13.804 1.00 95.69 169 LEU A O 1
ATOM 1362 N N . VAL A 1 170 ? 2.131 -4.751 12.453 1.00 98.00 170 VAL A N 1
ATOM 1363 C CA . VAL A 1 170 ? 2.668 -6.100 12.195 1.00 98.00 170 VAL A CA 1
ATOM 1364 C C . VAL A 1 170 ? 3.064 -6.788 13.502 1.00 98.00 170 VAL A C 1
ATOM 1366 O O . VAL A 1 170 ? 2.676 -7.929 13.749 1.00 98.00 170 VAL A O 1
ATOM 1369 N N . MET A 1 171 ? 3.796 -6.090 14.376 1.00 96.69 171 MET A N 1
ATOM 1370 C CA . MET A 1 171 ? 4.194 -6.615 15.684 1.00 96.69 171 MET A CA 1
ATOM 1371 C C . MET A 1 171 ? 2.970 -6.991 16.529 1.00 96.69 171 MET A C 1
ATOM 1373 O O . MET A 1 171 ? 2.907 -8.085 17.084 1.00 96.69 171 MET A O 1
ATOM 1377 N N . LYS A 1 172 ? 1.968 -6.111 16.594 1.00 95.25 172 LYS A N 1
ATOM 1378 C CA . LYS A 1 172 ? 0.754 -6.323 17.389 1.00 95.25 172 LYS A CA 1
ATOM 1379 C C . LYS A 1 172 ? -0.148 -7.423 16.837 1.00 95.25 172 LYS A C 1
ATOM 1381 O O . LYS A 1 172 ? -0.735 -8.168 17.623 1.00 95.25 172 LYS A O 1
ATOM 1386 N N . ALA A 1 173 ? -0.202 -7.578 15.517 1.00 97.19 173 ALA A N 1
ATOM 1387 C CA . ALA A 1 173 ? -0.895 -8.680 14.861 1.00 97.19 173 ALA A CA 1
ATOM 1388 C C . ALA A 1 173 ? -0.256 -10.028 15.220 1.00 97.19 173 ALA A C 1
ATOM 1390 O O . ALA A 1 173 ? -0.957 -10.927 15.686 1.00 97.19 173 ALA A O 1
ATOM 1391 N N . LYS A 1 174 ? 1.079 -10.119 15.140 1.00 97.06 174 LYS A N 1
ATOM 1392 C CA . LYS A 1 174 ? 1.855 -11.311 15.527 1.00 97.06 174 LYS A CA 1
ATOM 1393 C C . LYS A 1 174 ? 1.708 -11.658 17.007 1.00 97.06 174 LYS A C 1
ATOM 1395 O O . LYS A 1 174 ? 1.538 -12.820 17.362 1.00 97.06 174 LYS A O 1
ATOM 1400 N N . GLU A 1 175 ? 1.711 -10.650 17.877 1.00 96.31 175 GLU A N 1
ATOM 1401 C CA . GLU A 1 175 ? 1.457 -10.811 19.315 1.00 96.31 175 GLU A CA 1
ATOM 1402 C C . GLU A 1 175 ? -0.009 -11.126 19.646 1.00 96.31 175 GLU A C 1
ATOM 1404 O O . GLU A 1 175 ? -0.323 -11.422 20.800 1.00 96.31 175 GLU A O 1
ATOM 1409 N N . ARG A 1 176 ? -0.917 -11.027 18.666 1.00 96.88 17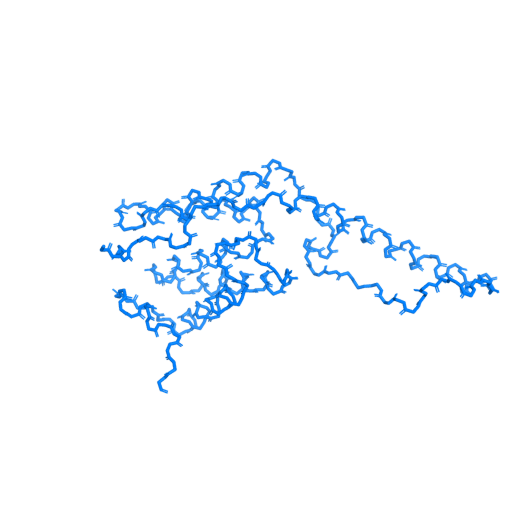6 ARG A N 1
ATOM 1410 C CA . ARG A 1 176 ? -2.371 -11.144 18.846 1.00 96.88 176 ARG A CA 1
ATOM 1411 C C . ARG A 1 176 ? -2.893 -10.226 19.953 1.00 96.88 176 ARG A C 1
ATOM 1413 O O . ARG A 1 176 ? -3.751 -10.607 20.750 1.00 96.88 176 ARG A O 1
ATOM 1420 N N . SER A 1 177 ? -2.339 -9.016 20.034 1.00 93.56 177 SER A N 1
ATOM 1421 C CA . SER A 1 177 ? -2.652 -8.057 21.089 1.00 93.56 177 SER A CA 1
ATOM 1422 C C . SER A 1 177 ? -2.962 -6.687 20.505 1.00 93.56 177 SER A C 1
ATOM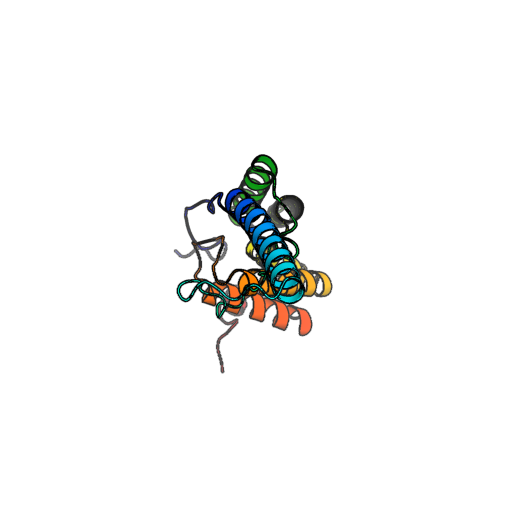 1424 O O . SER A 1 177 ? -2.230 -6.169 19.668 1.00 93.56 177 SER A O 1
ATOM 1426 N N . TRP A 1 178 ? -4.051 -6.070 20.959 1.00 92.44 178 TRP A N 1
ATOM 1427 C CA . TRP A 1 178 ? -4.392 -4.703 20.576 1.00 92.44 178 TRP A CA 1
ATOM 1428 C C . TRP A 1 178 ? -4.983 -3.941 21.766 1.00 92.44 178 TRP A C 1
ATOM 1430 O O . TRP A 1 178 ? -5.911 -4.457 22.406 1.00 92.44 178 TRP A O 1
ATOM 1440 N N . PRO A 1 179 ? -4.467 -2.742 22.108 1.00 89.69 179 PRO A N 1
ATOM 1441 C CA . PRO A 1 179 ? -4.992 -1.980 23.231 1.00 89.69 179 PRO A CA 1
ATOM 1442 C C . PRO A 1 179 ? -6.458 -1.587 23.030 1.00 89.69 179 PRO A C 1
ATOM 1444 O O . PRO A 1 179 ? -6.852 -1.138 21.961 1.00 89.69 179 PRO A O 1
ATOM 1447 N N . GLN A 1 180 ? -7.247 -1.691 24.099 1.00 82.25 180 GLN A N 1
ATOM 1448 C CA . GLN A 1 180 ? -8.675 -1.335 24.105 1.00 82.25 180 GLN A CA 1
ATOM 1449 C C . GLN A 1 180 ? -8.938 0.062 24.692 1.00 82.25 180 GLN A C 1
ATOM 1451 O O . GLN A 1 180 ? -10.069 0.415 25.013 1.00 82.25 180 GLN A O 1
ATOM 1456 N N . THR A 1 181 ? -7.884 0.857 24.890 1.00 81.50 181 THR A N 1
ATOM 1457 C CA . THR A 1 181 ? -7.971 2.208 25.451 1.00 81.50 181 THR A CA 1
ATOM 1458 C C . THR A 1 181 ? -7.118 3.172 24.638 1.00 81.50 181 THR A C 1
ATOM 1460 O O . THR A 1 181 ? -6.034 2.814 24.174 1.00 81.50 181 THR A O 1
ATOM 1463 N N . SER A 1 182 ? -7.567 4.423 24.519 1.00 76.19 182 SER A N 1
ATOM 1464 C CA . SER A 1 182 ? -6.822 5.475 23.812 1.00 76.19 182 SER A CA 1
ATOM 1465 C C . SER A 1 182 ? -5.435 5.694 24.417 1.00 76.19 182 SER A C 1
ATOM 1467 O O . SER A 1 182 ? -4.467 5.895 23.693 1.00 76.19 182 SER A O 1
ATOM 1469 N N . TRP A 1 183 ? -5.320 5.581 25.745 1.00 74.00 183 TRP A N 1
ATOM 1470 C CA . TRP A 1 183 ? -4.036 5.626 26.448 1.00 74.00 183 TRP A CA 1
ATOM 1471 C C . TRP A 1 183 ? -3.110 4.481 26.028 1.00 74.00 183 TRP A C 1
ATOM 1473 O O . TRP A 1 183 ? -1.924 4.689 25.797 1.00 74.00 183 TRP A O 1
ATOM 1483 N N . GLY A 1 184 ? -3.646 3.266 25.893 1.00 81.12 184 GLY A N 1
ATOM 1484 C CA . GLY A 1 184 ? -2.880 2.123 25.415 1.00 81.12 184 GLY A CA 1
ATOM 1485 C C . GLY A 1 184 ? -2.366 2.314 23.987 1.00 81.12 184 GLY A C 1
ATOM 1486 O O . GLY A 1 184 ? -1.222 1.966 23.725 1.00 81.12 184 GLY A O 1
ATOM 1487 N N . ILE A 1 185 ? -3.172 2.918 23.106 1.00 80.06 185 ILE A N 1
ATOM 1488 C CA . ILE A 1 185 ? -2.778 3.246 21.725 1.00 80.06 185 ILE A CA 1
ATOM 1489 C C . ILE A 1 185 ? -1.679 4.316 21.703 1.00 80.06 185 ILE A C 1
ATOM 1491 O O . ILE A 1 185 ? -0.681 4.135 21.018 1.00 80.06 185 ILE A O 1
ATOM 1495 N N . LEU A 1 186 ? -1.814 5.395 22.483 1.00 73.50 186 LEU A N 1
ATOM 1496 C CA . LEU A 1 186 ? -0.808 6.470 22.562 1.00 73.50 186 LEU A CA 1
ATOM 1497 C C . LEU A 1 186 ? 0.555 5.988 23.074 1.00 73.50 186 LEU A C 1
ATOM 1499 O O . LEU A 1 186 ? 1.581 6.574 22.745 1.00 73.50 186 LEU A O 1
ATOM 1503 N N . ASN A 1 187 ? 0.563 4.918 23.868 1.00 79.06 187 ASN A N 1
ATOM 1504 C CA . ASN A 1 187 ? 1.785 4.318 24.394 1.00 79.06 187 ASN A CA 1
ATOM 1505 C C . ASN A 1 187 ? 2.371 3.230 23.481 1.00 79.06 187 ASN A C 1
ATOM 1507 O O . ASN A 1 187 ? 3.404 2.647 23.821 1.00 79.06 187 ASN A O 1
ATOM 1511 N N . LEU A 1 188 ? 1.741 2.932 22.338 1.00 77.75 188 LEU A N 1
ATOM 1512 C CA . LEU A 1 188 ? 2.329 2.056 21.329 1.00 77.75 188 LEU A CA 1
ATOM 1513 C C . LEU A 1 188 ? 3.576 2.742 20.756 1.00 77.75 188 LEU A C 1
ATOM 1515 O O . LEU A 1 188 ? 3.478 3.755 20.075 1.00 77.75 188 LEU A O 1
ATOM 1519 N N . GLY A 1 189 ? 4.753 2.188 21.054 1.00 63.50 189 GLY A N 1
ATOM 1520 C CA . GLY A 1 189 ? 6.041 2.733 20.613 1.00 63.50 189 GLY A CA 1
ATOM 1521 C C . GLY A 1 189 ? 6.847 3.456 21.696 1.00 63.50 189 GLY A C 1
ATOM 1522 O O . GLY A 1 189 ? 7.980 3.848 21.428 1.00 63.50 189 GLY A O 1
ATOM 1523 N N . LEU A 1 190 ? 6.328 3.584 22.924 1.00 64.75 190 LEU A N 1
ATOM 1524 C CA . LEU A 1 190 ? 7.161 3.981 24.060 1.00 64.75 190 LEU A CA 1
ATOM 1525 C C . LEU A 1 190 ? 8.089 2.822 24.445 1.00 64.75 190 LEU A C 1
ATOM 1527 O O . LEU A 1 190 ? 7.631 1.760 24.874 1.00 64.75 190 LEU A O 1
ATOM 1531 N N . VAL A 1 191 ? 9.396 3.037 24.297 1.00 54.88 191 VAL A N 1
ATOM 1532 C CA . VAL A 1 191 ? 10.421 2.161 24.875 1.00 54.88 191 VAL A CA 1
ATOM 1533 C C . VAL A 1 191 ? 10.387 2.365 26.391 1.00 54.88 191 VAL A C 1
ATOM 1535 O O . VAL A 1 191 ? 10.416 3.506 26.854 1.00 54.88 191 VAL A O 1
ATOM 1538 N N . ARG A 1 192 ? 10.246 1.275 27.148 1.00 46.31 192 ARG A N 1
ATOM 1539 C CA . ARG A 1 192 ? 10.331 1.297 28.615 1.00 46.31 192 ARG A CA 1
ATOM 1540 C C . ARG A 1 192 ? 11.774 1.361 29.086 1.00 46.31 192 ARG A C 1
ATOM 1542 O O . ARG A 1 192 ? 12.622 0.732 28.416 1.00 46.31 192 ARG A O 1
#

Secondary structure (DSSP, 8-state):
---TT--SS-S-PPPS-HHHHHHHHHHHHHHHHHHHHHHHHHHHHT----TT--TT------SHHHHHTPPPPHHHHHHHHHHHHHHHHS-TTSTTHHHHHHHHHHHHHHH-TT-HHHHHHHHHHHHHTT-HHHHHHHHHHHHHHHHHHSS-SSTTS-HHHHHHHHHHHHHHHHTT---SSHHHHHTTT---

Organism: Camellia sinensis var. sinensis (NCBI:txid542762)